Protein AF-A0A6F8THZ4-F1 (afdb_monomer_lite)

Sequence (198 aa):
MKVFDKHLIEELETELLNQYLNISWLADYLDDGFQKLKLDMFCGELDSKKGSMSLTVKDLLKALIDINVDITRKESLDSHLHSQSSFTVEERNRIYQEMVENCQKTRYEAFRQQYGYSISDLVNLLDQLEVLRSDLEKLNEKEQHKAYKEILHEYIGLDLLNYGFQNSSLKIRIAKGRSTQGEYQKIVRAKRKYSLIC

Secondary structure (DSSP, 8-state):
--S--THHHHHHHHHHHHHHHHHHHHHHHHHH-EEEEEEEEEE----TTSTT----HHHHHHHEEEEEEEEEEPGGGTT-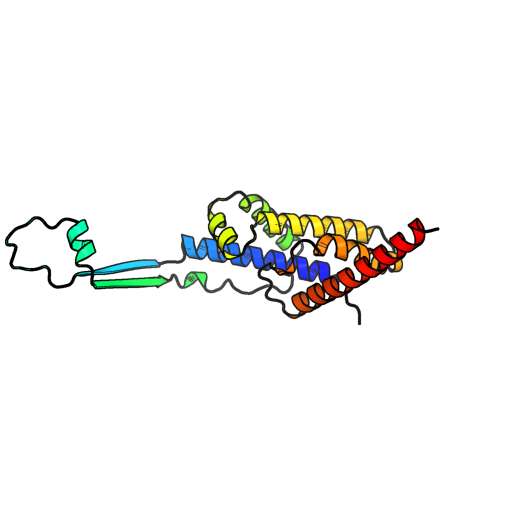----S---HHHHHHHHHHHHHHTT-GGGHHHHHHHS--HHHHHHHHHHHHHHHHHHHTS-HHHHHHHHHHHHHHHTTTTTTSS----HHHHHHHHHHHHHHHHHHHHHHHHHHHHT--

Radius of gyration: 26.32 Å; chains: 1; bounding box: 72×30×85 Å

Organism: Acinetobacter baumannii (NCBI:t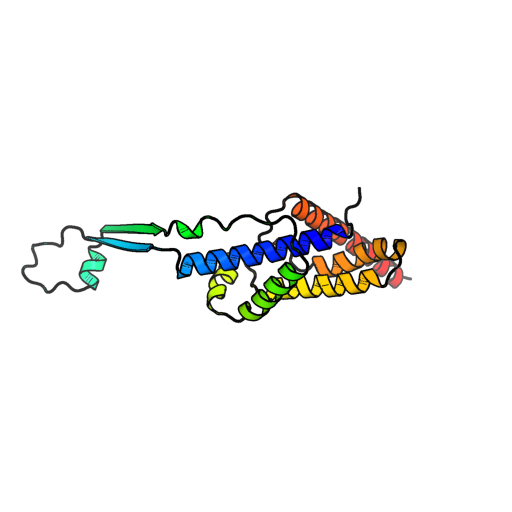xid470)

Foldseek 3Di:
DQLFDPCLLQQLLLQLLLLLQVLVLVLCCVVPFWPDKDKDWDFDDDPCVPPDDDDDPVNSVVRTPDIDIDTHTDPVSPPRNDRDSGDDPVRSVVSLVVLVVCQPPPSSVVVCVVQVDGSVRSNVLNVLSVVLVVVLVVDDPVVSSVCRLVSCLVSLVPPPQSRPGPPPVSNVSSVVSVVVVVVVVVVVVVVVVVVVVD

Structure (mmCIF, N/CA/C/O backbone):
data_AF-A0A6F8THZ4-F1
#
_entry.id   AF-A0A6F8THZ4-F1
#
loop_
_atom_site.group_PDB
_atom_site.id
_atom_site.type_symbol
_atom_site.label_atom_id
_atom_site.label_alt_id
_atom_site.label_comp_id
_atom_site.label_asym_id
_atom_site.label_entity_id
_atom_site.label_seq_id
_atom_site.pdbx_PDB_ins_code
_atom_site.Cartn_x
_atom_site.Cartn_y
_atom_site.Cartn_z
_atom_site.occupancy
_atom_site.B_iso_or_equiv
_atom_site.auth_seq_id
_atom_site.auth_comp_id
_atom_site.auth_asym_id
_atom_site.auth_atom_id
_atom_site.pdbx_PDB_model_num
ATOM 1 N N . MET A 1 1 ? 13.752 17.273 -19.678 1.00 37.25 1 MET A N 1
ATOM 2 C CA . MET A 1 1 ? 13.242 16.890 -18.342 1.00 37.25 1 MET A CA 1
ATOM 3 C C . MET A 1 1 ? 13.149 15.368 -18.293 1.00 37.25 1 MET A C 1
ATOM 5 O O . MET A 1 1 ? 12.443 14.808 -19.125 1.00 37.25 1 MET A O 1
ATOM 9 N N . LYS A 1 2 ? 13.913 14.688 -17.426 1.00 49.09 2 LYS A N 1
ATOM 10 C CA . LYS A 1 2 ? 13.820 13.227 -17.265 1.00 49.09 2 LYS A CA 1
ATOM 11 C C . LYS A 1 2 ? 12.518 12.923 -16.520 1.00 49.09 2 LYS A C 1
ATOM 13 O O . LYS A 1 2 ? 12.365 13.316 -15.374 1.00 49.09 2 LYS A O 1
ATOM 18 N N . VAL A 1 3 ? 11.558 12.298 -17.196 1.00 48.00 3 VAL A N 1
ATOM 19 C CA . VAL A 1 3 ? 10.265 11.922 -16.589 1.00 48.00 3 VAL A CA 1
ATOM 20 C C . VAL A 1 3 ? 10.434 10.716 -15.648 1.00 48.00 3 VAL A C 1
ATOM 22 O O . VAL A 1 3 ? 9.604 10.488 -14.779 1.00 48.00 3 VAL A O 1
ATOM 25 N N . PHE A 1 4 ? 11.536 9.982 -15.815 1.00 52.88 4 PHE A N 1
ATOM 26 C CA . PHE A 1 4 ? 11.732 8.620 -15.349 1.00 52.88 4 PHE A CA 1
ATOM 27 C C . PHE A 1 4 ? 13.248 8.365 -15.217 1.00 52.88 4 PHE A C 1
ATOM 29 O O . PHE A 1 4 ? 13.975 8.502 -16.207 1.00 52.88 4 PHE A O 1
ATOM 36 N N . ASP A 1 5 ? 13.721 8.102 -13.996 1.00 60.72 5 ASP A N 1
ATOM 37 C CA . ASP A 1 5 ? 15.118 7.793 -13.637 1.00 60.72 5 ASP A CA 1
ATOM 38 C C . ASP A 1 5 ? 15.120 6.678 -12.571 1.00 60.72 5 ASP A C 1
ATOM 40 O O . ASP A 1 5 ? 14.091 6.457 -11.931 1.00 60.72 5 ASP A O 1
ATOM 44 N N . LYS A 1 6 ? 16.247 5.985 -12.366 1.00 62.69 6 LYS A N 1
ATOM 45 C CA . LYS A 1 6 ? 16.391 4.840 -11.445 1.00 62.69 6 LYS A CA 1
ATOM 46 C C . LYS A 1 6 ? 15.851 5.139 -10.040 1.00 62.69 6 LYS A C 1
ATOM 48 O O . LYS A 1 6 ? 15.155 4.308 -9.462 1.00 62.69 6 LYS A O 1
ATOM 53 N N . HIS A 1 7 ? 16.078 6.359 -9.556 1.00 70.50 7 HIS A N 1
ATOM 54 C CA . HIS A 1 7 ? 15.600 6.849 -8.260 1.00 70.50 7 HIS A CA 1
ATOM 55 C C . HIS A 1 7 ? 14.080 6.803 -8.084 1.00 70.50 7 HIS A C 1
ATOM 57 O O . HIS A 1 7 ? 13.599 6.743 -6.962 1.00 70.50 7 HIS A O 1
ATOM 63 N N . LEU A 1 8 ? 13.301 6.778 -9.166 1.00 72.06 8 LEU A N 1
ATOM 64 C CA . LEU A 1 8 ? 11.852 6.681 -9.046 1.00 72.06 8 LEU A CA 1
ATOM 65 C C . LEU A 1 8 ? 11.406 5.303 -8.524 1.00 72.06 8 LEU A C 1
ATOM 67 O O . LEU A 1 8 ? 10.404 5.243 -7.824 1.00 72.06 8 LEU A O 1
ATOM 71 N N . ILE A 1 9 ? 12.130 4.211 -8.820 1.00 76.88 9 ILE A N 1
ATOM 72 C CA . ILE A 1 9 ? 11.816 2.893 -8.226 1.00 76.88 9 ILE A CA 1
ATOM 73 C C . ILE A 1 9 ? 12.026 2.951 -6.710 1.00 76.88 9 ILE A C 1
ATOM 75 O O . ILE A 1 9 ? 11.182 2.474 -5.961 1.00 76.88 9 ILE A O 1
ATOM 79 N N . GLU A 1 10 ? 13.117 3.573 -6.264 1.00 81.00 10 GLU A N 1
ATOM 80 C CA . GLU A 1 10 ? 13.441 3.739 -4.839 1.00 81.00 10 GLU A CA 1
ATOM 81 C C . GLU A 1 10 ? 12.411 4.632 -4.125 1.00 81.00 10 GLU A C 1
ATOM 83 O O . GLU A 1 10 ? 11.965 4.312 -3.023 1.00 81.00 10 GLU A O 1
ATOM 88 N N . GLU A 1 11 ? 11.978 5.722 -4.766 1.00 79.69 11 GLU A N 1
ATOM 89 C CA . GLU A 1 11 ? 10.913 6.594 -4.256 1.00 79.69 11 GLU A CA 1
ATOM 90 C C . GLU A 1 11 ? 9.560 5.869 -4.168 1.00 79.69 11 GLU A C 1
ATOM 92 O O . GLU A 1 11 ? 8.843 6.032 -3.183 1.00 79.69 11 GLU A O 1
ATOM 97 N N . LEU A 1 12 ? 9.204 5.067 -5.179 1.00 80.69 12 LEU A N 1
ATOM 98 C CA . LEU A 1 12 ? 7.966 4.278 -5.200 1.00 80.69 12 LEU A CA 1
ATOM 99 C C . LEU A 1 12 ? 7.958 3.211 -4.110 1.00 80.69 12 LEU A C 1
ATOM 101 O O . LEU A 1 12 ? 6.977 3.086 -3.385 1.00 80.69 12 LEU A O 1
ATOM 105 N N . GLU A 1 13 ? 9.052 2.463 -3.989 1.00 87.00 13 GLU A N 1
ATOM 106 C CA . GLU A 1 13 ? 9.233 1.454 -2.949 1.00 87.00 13 GLU A CA 1
ATOM 107 C C . GLU A 1 13 ? 9.107 2.088 -1.560 1.00 87.00 13 GLU A C 1
ATOM 109 O O . GLU A 1 13 ? 8.320 1.628 -0.738 1.00 87.00 13 GLU A O 1
ATOM 114 N N . THR A 1 14 ? 9.794 3.209 -1.327 1.00 86.94 14 THR A N 1
ATOM 115 C CA . THR A 1 14 ? 9.711 3.956 -0.064 1.00 86.94 14 THR A CA 1
ATOM 116 C C . THR A 1 14 ? 8.280 4.398 0.243 1.00 86.94 14 THR A C 1
ATOM 118 O O . THR A 1 14 ? 7.809 4.260 1.372 1.00 86.94 14 THR A O 1
ATOM 121 N N . GLU A 1 15 ? 7.556 4.913 -0.751 1.00 84.81 15 GLU A N 1
ATOM 122 C CA . GLU A 1 15 ? 6.173 5.338 -0.563 1.00 84.81 15 GLU A CA 1
ATOM 123 C C . GLU A 1 15 ? 5.259 4.147 -0.226 1.00 84.81 15 GLU A C 1
ATOM 125 O O . GLU A 1 15 ? 4.464 4.250 0.705 1.00 84.81 15 GLU A O 1
ATOM 130 N N . LEU A 1 16 ? 5.401 3.004 -0.909 1.00 87.38 16 LEU A N 1
ATOM 131 C CA . LEU A 1 16 ? 4.627 1.784 -0.632 1.00 87.38 16 LEU A CA 1
ATOM 132 C C . LEU A 1 16 ? 4.869 1.254 0.789 1.00 87.38 16 LEU A C 1
ATOM 134 O O . LEU A 1 16 ? 3.915 0.895 1.482 1.00 87.38 16 LEU A O 1
ATOM 138 N N . LEU A 1 17 ? 6.121 1.265 1.251 1.00 90.44 17 LEU A N 1
ATOM 139 C CA . LEU A 1 17 ? 6.474 0.854 2.612 1.00 90.44 17 LEU A CA 1
ATOM 140 C C . LEU A 1 17 ? 5.895 1.812 3.661 1.00 90.44 17 LEU A C 1
ATOM 142 O O . LEU A 1 17 ? 5.314 1.362 4.647 1.00 90.44 17 LEU A O 1
ATOM 146 N N . ASN A 1 18 ? 5.959 3.127 3.427 1.00 86.88 18 ASN A N 1
ATOM 147 C CA . ASN A 1 18 ? 5.309 4.111 4.298 1.00 86.88 18 ASN A CA 1
ATOM 148 C C . ASN A 1 18 ? 3.787 3.908 4.372 1.00 86.88 18 ASN A C 1
ATOM 150 O O . ASN A 1 18 ? 3.202 4.055 5.444 1.00 86.88 18 ASN A O 1
ATOM 154 N N . GLN A 1 19 ? 3.131 3.552 3.259 1.00 85.69 19 GLN A N 1
ATOM 155 C CA . GLN A 1 19 ? 1.696 3.246 3.273 1.00 85.69 19 GLN A CA 1
ATOM 156 C C . GLN A 1 19 ? 1.384 2.045 4.163 1.00 85.69 19 GLN A C 1
ATOM 158 O O . GLN A 1 19 ? 0.439 2.098 4.949 1.00 85.69 19 GLN A O 1
ATOM 163 N N . TYR A 1 20 ? 2.188 0.984 4.080 1.00 88.62 20 TYR A N 1
ATOM 164 C CA . TYR A 1 20 ? 2.036 -0.158 4.970 1.00 88.62 20 TYR A CA 1
ATOM 165 C C . TYR A 1 20 ? 2.239 0.224 6.442 1.00 88.62 20 TYR A C 1
ATOM 167 O O . TYR A 1 20 ? 1.391 -0.106 7.268 1.00 88.62 20 TYR A O 1
ATOM 175 N N . LEU A 1 21 ? 3.308 0.956 6.773 1.00 88.25 21 LEU A N 1
ATOM 176 C CA . LEU A 1 21 ? 3.580 1.372 8.154 1.00 88.25 21 LEU A CA 1
ATOM 177 C C . LEU A 1 21 ? 2.437 2.217 8.731 1.00 88.25 21 LEU A C 1
ATOM 179 O O . LEU A 1 21 ? 2.051 2.015 9.879 1.00 88.25 21 LEU A O 1
ATOM 183 N N . ASN A 1 22 ? 1.837 3.095 7.923 1.00 83.38 22 ASN A N 1
ATOM 184 C CA . ASN A 1 22 ? 0.659 3.863 8.323 1.00 83.38 22 ASN A CA 1
ATOM 185 C C . ASN A 1 22 ? -0.556 2.966 8.592 1.00 83.38 22 ASN A C 1
ATOM 187 O O . ASN A 1 22 ? -1.248 3.164 9.588 1.00 83.38 22 ASN A O 1
ATOM 191 N N . ILE A 1 23 ? -0.816 1.977 7.729 1.00 85.19 23 ILE A N 1
ATOM 192 C CA . ILE A 1 23 ? -1.900 1.004 7.933 1.00 85.19 23 ILE A CA 1
ATOM 193 C C . ILE A 1 23 ? -1.652 0.190 9.206 1.00 85.19 23 ILE A C 1
ATOM 195 O O . ILE A 1 23 ? -2.573 0.009 9.998 1.00 85.19 23 ILE A O 1
ATOM 199 N N . SER A 1 24 ? -0.422 -0.283 9.422 1.00 85.62 24 SER A N 1
ATOM 200 C CA . SER A 1 24 ? -0.084 -1.066 10.611 1.00 85.62 24 SER A CA 1
ATOM 201 C C . SER A 1 24 ? -0.224 -0.248 11.886 1.00 85.62 24 SER A C 1
ATOM 203 O O . SER A 1 24 ? -0.872 -0.702 12.823 1.00 85.62 24 SER A O 1
ATOM 205 N N . TRP A 1 25 ? 0.281 0.987 11.891 1.00 83.81 25 TRP A N 1
ATOM 206 C CA . TRP A 1 25 ? 0.108 1.897 13.018 1.00 83.81 25 TRP A CA 1
ATOM 207 C C . TRP A 1 25 ? -1.371 2.192 13.292 1.00 83.81 25 TRP A C 1
ATOM 209 O O . TRP A 1 25 ? -1.792 2.150 14.442 1.00 83.81 25 TRP A O 1
ATOM 219 N N . LEU A 1 26 ? -2.181 2.445 12.255 1.00 78.19 26 LEU A N 1
ATOM 220 C CA . LEU A 1 26 ? -3.621 2.665 12.418 1.00 78.19 26 LEU A CA 1
ATOM 221 C C . LEU A 1 26 ? -4.329 1.431 12.983 1.00 78.19 26 LEU A C 1
ATOM 223 O O . LEU A 1 26 ? -5.229 1.582 13.803 1.00 78.19 26 LEU A O 1
ATOM 227 N N . ALA A 1 27 ? -3.941 0.229 12.553 1.00 82.38 27 ALA A N 1
ATOM 228 C CA . ALA A 1 27 ? -4.491 -1.016 13.080 1.00 82.38 27 ALA A CA 1
ATOM 229 C C . ALA A 1 27 ? -4.176 -1.159 14.574 1.00 82.38 27 ALA A C 1
ATOM 231 O O . ALA A 1 27 ? -5.089 -1.323 15.378 1.00 82.38 27 ALA A O 1
ATOM 232 N N . ASP A 1 28 ? -2.908 -0.990 14.953 1.00 78.19 28 ASP A N 1
ATOM 233 C CA . ASP A 1 28 ? -2.478 -1.077 16.350 1.00 78.19 28 ASP A CA 1
ATOM 234 C C . ASP A 1 28 ? -3.102 0.050 17.206 1.00 78.19 28 ASP A C 1
ATOM 236 O O . ASP A 1 28 ? -3.454 -0.152 18.369 1.00 78.19 28 ASP A O 1
ATOM 240 N N . TYR A 1 29 ? -3.320 1.234 16.623 1.00 73.56 29 TYR A N 1
ATOM 241 C CA . TYR A 1 29 ? -4.027 2.340 17.268 1.00 73.56 29 TYR A CA 1
ATOM 242 C C . TYR A 1 29 ? -5.511 2.034 17.508 1.00 73.56 29 TYR A C 1
ATOM 244 O O . TYR A 1 29 ? -6.051 2.395 18.553 1.00 73.56 29 TYR A O 1
ATOM 252 N N . LEU A 1 30 ? -6.193 1.386 16.562 1.00 73.38 30 LEU A N 1
ATOM 253 C CA . LEU A 1 30 ? -7.597 1.013 16.731 1.00 73.38 30 LEU A CA 1
ATOM 254 C C . LEU A 1 30 ? -7.773 -0.131 17.734 1.00 73.38 30 LEU A C 1
ATOM 256 O O . LEU A 1 30 ? -8.732 -0.101 18.505 1.00 73.38 30 LEU A O 1
ATOM 260 N N . ASP A 1 31 ? -6.846 -1.090 17.741 1.00 74.62 31 ASP A N 1
ATOM 261 C CA . ASP A 1 31 ? -6.885 -2.246 18.637 1.00 74.62 31 ASP A CA 1
ATOM 262 C C . ASP A 1 31 ? -6.563 -1.843 20.089 1.00 74.62 31 ASP A C 1
ATOM 264 O O . ASP A 1 31 ? -7.293 -2.208 21.010 1.00 74.62 31 ASP A O 1
ATOM 268 N N . ASP A 1 32 ? -5.515 -1.036 20.302 1.00 69.94 32 ASP A N 1
ATOM 269 C CA . ASP A 1 32 ? -4.956 -0.783 21.639 1.00 69.94 32 ASP A CA 1
ATOM 270 C C . ASP A 1 32 ? -4.766 0.701 21.999 1.00 69.94 32 ASP A C 1
ATOM 272 O O . ASP A 1 32 ? -4.343 1.020 23.121 1.00 69.94 32 ASP A O 1
ATOM 276 N N . GLY A 1 33 ? -5.076 1.633 21.094 1.00 58.91 33 GLY A N 1
ATOM 277 C CA . GLY A 1 33 ? -4.816 3.068 21.271 1.00 58.91 33 GLY A CA 1
ATOM 278 C C . GLY A 1 33 ? -5.829 3.830 22.117 1.00 58.91 33 GLY A C 1
ATOM 279 O O . GLY A 1 33 ? -5.579 4.973 22.520 1.00 58.91 33 GLY A O 1
ATOM 280 N N . PHE A 1 34 ? -6.942 3.194 22.472 1.00 66.50 34 PHE A N 1
ATOM 281 C CA . PHE A 1 34 ? -7.943 3.779 23.355 1.00 66.50 34 PHE A CA 1
ATOM 282 C C . PHE A 1 34 ? -7.693 3.368 24.809 1.00 66.50 34 PHE A C 1
ATOM 284 O O . PHE A 1 34 ? -7.584 2.192 25.147 1.00 66.50 34 PHE A O 1
ATOM 291 N N . GLN A 1 35 ? -7.600 4.357 25.699 1.00 67.44 35 GLN A N 1
ATOM 292 C CA . GLN A 1 35 ? -7.502 4.126 27.140 1.00 67.44 35 GLN A CA 1
ATOM 293 C C . GLN A 1 35 ? -8.886 3.923 27.762 1.00 67.44 35 GLN A C 1
ATOM 295 O O . GLN A 1 35 ? -9.036 3.161 28.716 1.00 67.44 35 GLN A O 1
ATOM 300 N N . LYS A 1 36 ? -9.903 4.617 27.238 1.00 72.19 36 LYS A N 1
ATOM 301 C CA . LYS A 1 36 ? -11.284 4.518 27.711 1.00 72.19 36 LYS A CA 1
ATOM 302 C C . LYS A 1 36 ? -12.260 4.866 26.591 1.00 72.19 36 LYS A C 1
ATOM 304 O O . LYS A 1 36 ? -12.131 5.921 25.976 1.00 72.19 36 LYS A O 1
ATOM 309 N N . LEU A 1 37 ? -13.259 4.010 26.389 1.00 70.12 37 LEU A N 1
ATOM 310 C CA . LEU A 1 37 ? -14.479 4.319 25.646 1.00 70.12 37 LEU A CA 1
ATOM 311 C C . LEU A 1 37 ? -15.624 4.395 26.660 1.00 70.12 37 LEU A C 1
ATOM 313 O O . LEU A 1 37 ? -15.890 3.418 27.362 1.00 70.12 37 LEU A O 1
ATOM 317 N N . LYS A 1 38 ? -16.276 5.551 26.776 1.00 75.06 38 LYS A N 1
ATOM 318 C CA . LYS A 1 38 ? -17.443 5.747 27.639 1.00 75.06 38 LYS A CA 1
ATOM 319 C C . LYS A 1 38 ? -18.633 6.155 26.777 1.00 75.06 38 LYS A C 1
ATOM 321 O O . LYS A 1 38 ? -18.552 7.105 26.009 1.00 75.06 38 LYS A O 1
ATOM 326 N N . LEU A 1 39 ? -19.721 5.408 26.917 1.00 74.88 39 LEU A N 1
ATOM 327 C CA . LEU A 1 39 ? -21.002 5.661 26.267 1.00 74.88 39 LEU A CA 1
ATOM 328 C C . LEU A 1 39 ? -21.994 6.085 27.347 1.00 74.88 39 LEU A C 1
ATOM 330 O O . LEU A 1 39 ? -22.400 5.256 28.161 1.00 74.88 39 LEU A O 1
ATOM 334 N N . ASP A 1 40 ? -22.363 7.361 27.362 1.00 76.00 40 ASP A N 1
ATOM 335 C CA . ASP A 1 40 ? -23.434 7.861 28.217 1.00 76.00 40 ASP A CA 1
ATOM 336 C C . ASP A 1 40 ? -24.721 7.934 27.398 1.00 76.00 40 ASP A C 1
ATOM 338 O O . ASP A 1 40 ? -24.812 8.648 26.402 1.00 76.00 40 ASP A O 1
ATOM 342 N N . MET A 1 41 ? -25.720 7.163 27.814 1.00 76.81 41 MET A N 1
ATOM 343 C CA . MET A 1 41 ? -27.019 7.088 27.155 1.00 76.81 41 MET A CA 1
ATOM 344 C C . MET A 1 41 ? -28.039 7.870 27.975 1.00 76.81 41 MET A C 1
ATOM 346 O O . MET A 1 41 ? -28.338 7.499 29.112 1.00 76.81 41 MET A O 1
ATOM 350 N N . PHE A 1 42 ? -28.592 8.934 27.398 1.00 78.69 42 PHE A N 1
ATOM 351 C CA . PHE A 1 42 ? -29.583 9.771 28.062 1.00 78.69 42 PHE A CA 1
ATOM 352 C C . PHE A 1 42 ? -30.974 9.411 27.559 1.00 78.69 42 PHE A C 1
ATOM 354 O O . PHE A 1 42 ? -31.260 9.465 26.361 1.00 78.69 42 PHE A O 1
ATOM 361 N N . CYS A 1 43 ? -31.847 9.033 28.488 1.00 75.94 43 CYS A N 1
ATOM 362 C CA . CYS A 1 43 ? -33.258 8.803 28.208 1.00 75.94 43 CYS A CA 1
ATOM 363 C C . CYS A 1 43 ? -34.067 10.019 28.667 1.00 75.94 43 CYS A C 1
ATOM 365 O O . CYS A 1 43 ? -33.811 10.558 29.744 1.00 75.94 43 CYS A O 1
ATOM 367 N N . GLY A 1 44 ? -35.033 10.444 27.852 1.00 70.31 44 GLY A N 1
ATOM 368 C CA . GLY A 1 44 ? -35.991 11.480 28.233 1.00 70.31 44 GLY A CA 1
ATOM 369 C C . GLY A 1 44 ? -36.950 10.995 29.322 1.00 70.31 44 GLY A C 1
ATOM 370 O O . GLY A 1 44 ? -36.879 9.845 29.763 1.00 70.31 44 GLY A O 1
ATOM 371 N N . GLU A 1 45 ? -37.872 11.862 29.750 1.00 67.69 45 GLU A N 1
ATOM 372 C CA . GLU A 1 45 ? -38.915 11.469 30.700 1.00 67.69 45 GLU A CA 1
ATOM 373 C C . GLU A 1 45 ? -39.730 10.298 30.136 1.00 67.69 45 GLU A C 1
ATOM 375 O O . GLU A 1 45 ? -40.491 10.426 29.178 1.00 67.69 45 GLU A O 1
ATOM 380 N N . LEU A 1 46 ? -39.550 9.126 30.742 1.00 63.22 46 LEU A N 1
ATOM 381 C CA . LEU A 1 46 ? -40.421 7.984 30.531 1.00 63.22 46 LEU A CA 1
ATOM 382 C C . LEU A 1 46 ? -41.763 8.319 31.177 1.00 63.22 46 LEU A C 1
ATOM 384 O O . LEU A 1 46 ? -41.793 8.622 32.369 1.00 63.22 46 LEU A O 1
ATOM 388 N N . ASP A 1 47 ? -42.848 8.267 30.397 1.00 59.53 47 ASP A N 1
ATOM 389 C CA . ASP A 1 47 ? -44.213 8.569 30.843 1.00 59.53 47 ASP A CA 1
ATOM 390 C C . ASP A 1 47 ? -44.518 7.914 32.202 1.00 59.53 47 ASP A C 1
ATOM 392 O O . ASP A 1 47 ? -44.897 6.742 32.307 1.00 59.53 47 ASP A O 1
ATOM 396 N N . SER A 1 48 ? -44.401 8.709 33.265 1.00 53.78 48 SER A N 1
ATOM 397 C CA . SER A 1 48 ? -44.550 8.293 34.665 1.00 53.78 48 SER A CA 1
ATOM 398 C C . SER A 1 48 ? -45.986 7.889 35.022 1.00 53.78 48 SER A C 1
ATOM 400 O O . SER A 1 48 ? -46.255 7.412 36.124 1.00 53.78 48 SER A O 1
ATOM 402 N N . LYS A 1 49 ? -46.921 8.013 34.069 1.00 52.59 49 LYS A N 1
ATOM 403 C CA . LYS A 1 49 ? -48.319 7.580 34.193 1.00 52.59 49 LYS A CA 1
ATOM 404 C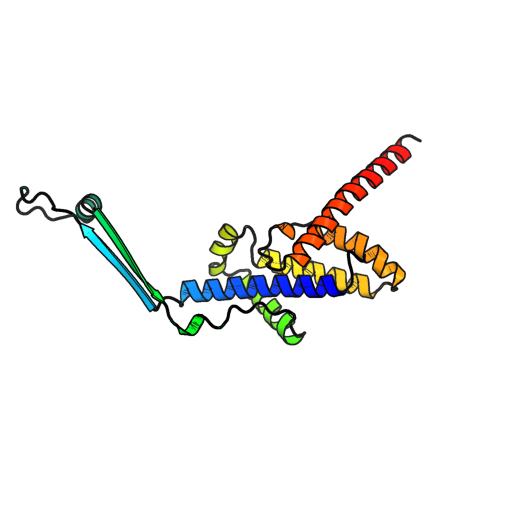 C . LYS A 1 49 ? -48.519 6.068 34.072 1.00 52.59 49 LYS A C 1
ATOM 406 O O . LYS A 1 49 ? -49.596 5.585 34.414 1.00 52.59 49 LYS A O 1
ATOM 411 N N . LYS A 1 50 ? -47.514 5.300 33.637 1.00 50.94 50 LYS A N 1
ATOM 412 C CA . LYS A 1 50 ? -47.537 3.831 33.724 1.00 50.94 50 LYS A CA 1
ATOM 413 C C . LYS A 1 50 ? -46.790 3.382 34.974 1.00 50.94 50 LYS A C 1
ATOM 415 O O . LYS A 1 50 ? -45.645 2.944 34.910 1.00 50.94 50 LYS A O 1
ATOM 420 N N . GLY A 1 51 ? -47.457 3.523 36.118 1.00 48.47 51 GLY A N 1
ATOM 421 C CA . GLY A 1 51 ? -46.991 2.973 37.387 1.00 48.47 51 GLY A CA 1
ATOM 422 C C . GLY A 1 51 ? -46.531 1.520 37.225 1.00 48.47 51 GLY A C 1
ATOM 423 O O . GLY A 1 51 ? -47.224 0.703 36.622 1.00 48.47 51 GLY A O 1
ATOM 424 N N . SER A 1 52 ? -45.328 1.241 37.727 1.00 54.53 52 SER A N 1
ATOM 425 C CA . SER A 1 52 ? -44.755 -0.097 37.920 1.00 54.53 52 SER A CA 1
ATOM 426 C C . SER A 1 52 ? -44.800 -1.065 36.724 1.00 54.53 52 SER A C 1
ATOM 428 O O . SER A 1 52 ? -45.038 -2.257 36.922 1.00 54.53 52 SER A O 1
ATOM 430 N N . MET A 1 53 ? -44.552 -0.614 35.491 1.00 55.16 53 MET A N 1
ATOM 431 C CA . MET A 1 53 ? -44.188 -1.552 34.421 1.00 55.16 53 MET A CA 1
ATOM 432 C C . MET A 1 53 ? -42.679 -1.797 34.428 1.00 55.16 53 MET A C 1
ATOM 434 O O . MET A 1 53 ? -41.886 -0.859 34.453 1.00 55.16 53 MET A O 1
ATOM 438 N N . SER A 1 54 ? -42.285 -3.072 34.403 1.00 60.12 54 SER A N 1
ATOM 439 C CA . SER A 1 54 ? -40.903 -3.490 34.177 1.00 60.12 54 SER A CA 1
ATOM 440 C C . SER A 1 54 ? -40.414 -2.906 32.850 1.00 60.12 54 SER A C 1
ATOM 442 O O . SER A 1 54 ? -40.873 -3.322 31.785 1.00 60.12 54 SER A O 1
ATOM 444 N N . LEU A 1 55 ? -39.512 -1.930 32.920 1.00 67.50 55 LEU A N 1
ATOM 445 C CA . LEU A 1 55 ? -38.876 -1.326 31.754 1.00 67.50 55 LEU A CA 1
ATOM 446 C C . LEU A 1 55 ? -38.084 -2.388 30.993 1.00 67.50 55 LEU A C 1
ATOM 448 O O . LEU A 1 55 ? -37.211 -3.045 31.562 1.00 67.50 55 LEU A O 1
ATOM 452 N N . THR A 1 56 ? -38.379 -2.557 29.705 1.00 70.56 56 THR A N 1
ATOM 453 C CA . THR A 1 56 ? -37.569 -3.417 28.841 1.00 70.56 56 THR A CA 1
ATOM 454 C C . THR A 1 56 ? -36.451 -2.612 28.183 1.00 70.56 56 THR A C 1
ATOM 456 O O . THR A 1 56 ? -36.559 -1.402 27.985 1.00 70.56 56 THR A O 1
ATOM 459 N N . VAL A 1 57 ? -35.380 -3.291 27.761 1.00 68.88 57 VAL A N 1
ATOM 460 C CA . VAL A 1 57 ? -34.284 -2.675 26.985 1.00 68.88 57 VAL A CA 1
ATOM 461 C C . VAL A 1 57 ? -34.809 -1.978 25.718 1.00 68.88 57 VAL A C 1
ATOM 463 O O . VAL A 1 57 ? -34.296 -0.936 25.320 1.00 68.88 57 VAL A O 1
ATOM 466 N N . LYS A 1 58 ? -35.879 -2.505 25.105 1.00 74.56 58 LYS A N 1
ATOM 467 C CA . LYS A 1 58 ? -36.542 -1.876 23.951 1.00 74.56 58 LYS A CA 1
ATOM 468 C C . LYS A 1 58 ? -37.235 -0.561 24.303 1.00 74.56 58 LYS A C 1
ATOM 470 O O . LYS A 1 58 ? -37.267 0.328 23.458 1.00 74.56 58 LYS A O 1
ATOM 475 N N . ASP A 1 59 ? -37.796 -0.441 25.502 1.00 71.81 59 ASP A N 1
ATOM 476 C CA . ASP A 1 59 ? -38.461 0.788 25.944 1.00 71.81 59 ASP A CA 1
ATOM 477 C C . ASP A 1 59 ? -37.434 1.882 26.250 1.00 71.81 59 ASP A C 1
ATOM 479 O O . ASP A 1 59 ? -37.629 3.031 25.864 1.00 71.81 59 ASP A O 1
ATOM 483 N N . LEU A 1 60 ? -36.290 1.505 26.831 1.00 71.38 60 LEU A N 1
ATOM 484 C CA . LEU A 1 60 ? -35.154 2.405 27.050 1.00 71.38 60 LEU A CA 1
ATOM 485 C C . LEU A 1 60 ? -34.550 2.909 25.729 1.00 71.38 60 LEU A C 1
ATOM 487 O O . LEU A 1 60 ? -34.323 4.103 25.585 1.00 71.38 60 LEU A O 1
ATOM 491 N N . LEU A 1 61 ? -34.371 2.039 24.727 1.00 71.81 61 LEU A N 1
ATOM 492 C CA . LEU A 1 61 ? -33.895 2.451 23.396 1.00 71.81 61 LEU A CA 1
ATOM 493 C C . LEU A 1 61 ? -34.856 3.413 22.681 1.00 71.81 61 LEU A C 1
ATOM 495 O O . LEU A 1 61 ? -34.407 4.267 21.926 1.00 71.81 61 LEU A O 1
ATOM 499 N N . LYS A 1 62 ? -36.170 3.288 22.905 1.00 74.44 62 LYS A N 1
ATOM 500 C CA . LYS A 1 62 ? -37.172 4.208 22.340 1.00 74.44 62 LYS A CA 1
ATOM 501 C C . LYS A 1 62 ? -37.208 5.561 23.043 1.00 74.44 62 LYS A C 1
ATOM 503 O O . LYS A 1 62 ? -37.573 6.548 22.417 1.00 74.44 62 LYS A O 1
ATOM 508 N N . ALA A 1 63 ? -36.884 5.584 24.333 1.00 73.19 63 ALA A N 1
ATOM 509 C CA . ALA A 1 63 ? -36.815 6.800 25.135 1.00 73.19 63 ALA A CA 1
ATOM 510 C C . ALA A 1 63 ? -35.440 7.481 25.067 1.00 73.19 63 ALA A C 1
ATOM 512 O O . ALA A 1 63 ? -35.263 8.547 25.657 1.00 73.19 63 ALA A O 1
ATOM 513 N N . LEU A 1 64 ? -34.478 6.871 24.371 1.00 78.88 64 LEU A N 1
ATOM 514 C CA . LEU A 1 64 ? -33.150 7.413 24.153 1.00 78.88 64 LEU A CA 1
ATOM 515 C C . LEU A 1 64 ? -33.252 8.708 23.346 1.00 78.88 64 LEU A C 1
ATOM 517 O O . LEU A 1 64 ? -33.710 8.705 22.204 1.00 78.88 64 LEU A O 1
ATOM 521 N N . ILE A 1 65 ? -32.833 9.806 23.957 1.00 80.75 65 ILE A N 1
ATOM 522 C CA . ILE A 1 65 ? -32.851 11.136 23.341 1.00 80.75 65 ILE A CA 1
ATOM 523 C C . ILE A 1 65 ? -31.458 11.580 22.920 1.00 80.75 65 ILE A C 1
ATOM 525 O O . ILE A 1 65 ? -31.339 12.391 22.007 1.00 80.75 65 ILE A O 1
ATOM 529 N N . ASP A 1 66 ? -30.422 11.045 23.567 1.00 77.69 66 ASP A N 1
ATOM 530 C CA . ASP A 1 66 ? -29.046 11.405 23.272 1.00 77.69 66 ASP A CA 1
ATOM 531 C C . ASP A 1 66 ? -28.073 10.278 23.640 1.00 77.69 66 ASP A C 1
ATOM 533 O O . ASP A 1 66 ? -28.329 9.462 24.536 1.00 77.69 66 ASP A O 1
ATOM 537 N N . ILE A 1 67 ? -26.946 10.247 22.935 1.00 76.31 67 ILE A N 1
ATOM 538 C CA . ILE A 1 67 ? -25.811 9.370 23.210 1.00 76.31 67 ILE A CA 1
ATOM 539 C C . ILE A 1 67 ? -24.565 10.242 23.188 1.00 76.31 67 ILE A C 1
ATOM 541 O O . ILE A 1 67 ? -24.150 10.702 22.125 1.00 76.31 67 ILE A O 1
ATOM 545 N N . ASN A 1 68 ? -23.924 10.402 24.342 1.00 79.31 68 ASN A N 1
ATOM 546 C CA . ASN A 1 68 ? -22.600 10.995 24.393 1.00 79.31 68 ASN A CA 1
ATOM 547 C C . ASN A 1 68 ? -21.534 9.896 24.335 1.00 79.31 68 ASN A C 1
ATOM 549 O O . ASN A 1 68 ? -21.611 8.892 25.049 1.00 79.31 68 ASN A O 1
ATOM 553 N N . VAL A 1 69 ? -20.533 10.093 23.480 1.00 75.12 69 VAL A N 1
ATOM 554 C CA . VAL A 1 69 ? -19.406 9.174 23.317 1.00 75.12 69 VAL A CA 1
ATOM 555 C C . VAL A 1 69 ? -18.136 9.903 23.726 1.00 75.12 69 VAL A C 1
ATOM 557 O O . VAL A 1 69 ? -17.618 10.729 22.980 1.00 75.12 69 VAL A O 1
ATOM 560 N N . ASP A 1 70 ? -17.615 9.564 24.900 1.00 74.56 70 ASP A N 1
ATOM 561 C CA . ASP A 1 70 ? -16.338 10.075 25.387 1.00 74.56 70 ASP A CA 1
ATOM 562 C C . ASP A 1 70 ? -15.230 9.061 25.088 1.00 74.56 70 ASP A C 1
ATOM 564 O O . ASP A 1 70 ? -15.254 7.915 25.553 1.00 74.56 70 ASP A O 1
ATOM 568 N N . ILE A 1 71 ? -14.228 9.499 24.326 1.00 72.75 71 ILE A N 1
ATOM 569 C CA . ILE A 1 71 ? -13.068 8.689 23.950 1.00 72.75 71 ILE A CA 1
ATOM 570 C C . ILE A 1 71 ? -11.817 9.302 24.576 1.00 72.75 71 ILE A C 1
ATOM 572 O O . ILE A 1 71 ? -11.424 10.417 24.240 1.00 72.75 71 ILE A O 1
ATOM 576 N N . THR A 1 72 ? -11.158 8.560 25.465 1.00 73.12 72 THR A N 1
ATOM 577 C CA . THR A 1 72 ? -9.850 8.927 26.024 1.00 73.12 72 THR A CA 1
ATOM 578 C C . THR A 1 72 ? -8.755 8.107 25.346 1.00 73.12 72 THR A C 1
ATOM 580 O O . THR A 1 72 ? -8.828 6.877 25.302 1.00 73.12 72 THR A O 1
ATOM 583 N N . ARG A 1 73 ? -7.742 8.789 24.807 1.00 65.00 73 ARG A N 1
ATOM 584 C CA . ARG A 1 73 ? -6.641 8.205 24.021 1.00 65.00 73 ARG A CA 1
ATOM 585 C C . ARG A 1 73 ? -5.429 7.906 24.904 1.00 65.00 73 ARG A C 1
ATOM 587 O O . ARG A 1 73 ? -5.201 8.622 25.874 1.00 65.00 73 ARG A O 1
ATOM 594 N N . LYS A 1 74 ? -4.635 6.890 24.551 1.00 66.62 74 LYS A N 1
ATOM 595 C CA . LYS A 1 74 ? -3.302 6.688 25.141 1.00 66.62 74 LYS A CA 1
ATOM 596 C C . LYS A 1 74 ? -2.294 7.618 24.455 1.00 66.62 74 LYS A C 1
ATOM 598 O O . LYS A 1 74 ? -2.084 7.505 23.253 1.00 66.62 74 LYS A O 1
ATOM 603 N N . GLU A 1 75 ? -1.636 8.488 25.221 1.00 60.88 75 GLU A N 1
ATOM 604 C CA . GLU A 1 75 ? -0.627 9.443 24.711 1.00 60.88 75 GLU A CA 1
ATOM 605 C C . GLU A 1 75 ? 0.619 8.761 24.105 1.00 60.88 75 GLU A C 1
ATOM 607 O O . GLU A 1 75 ? 1.342 9.361 23.316 1.00 60.88 75 GLU A O 1
ATOM 612 N N . SER A 1 76 ? 0.876 7.488 24.426 1.00 61.44 76 SER A N 1
ATOM 613 C CA . SER A 1 76 ? 2.092 6.766 24.022 1.00 61.44 76 SER A CA 1
ATOM 614 C C . SER A 1 76 ? 2.183 6.401 22.533 1.00 61.44 76 SER A C 1
ATOM 616 O O . SER A 1 76 ? 3.208 5.868 22.122 1.00 61.44 76 SER A O 1
ATOM 618 N N . LEU A 1 77 ? 1.131 6.624 21.737 1.00 55.91 77 LEU A N 1
ATOM 619 C CA . LEU A 1 77 ? 1.061 6.202 20.327 1.00 55.91 77 LEU A CA 1
ATOM 620 C C . LEU A 1 77 ? 1.234 7.344 19.311 1.00 55.91 77 LEU A C 1
ATOM 622 O O . LEU A 1 77 ? 1.366 7.063 18.121 1.00 55.91 77 LEU A O 1
ATOM 626 N N . ASP A 1 78 ? 1.290 8.605 19.752 1.00 52.09 78 ASP A N 1
ATOM 627 C CA . ASP A 1 78 ? 1.338 9.786 18.868 1.00 52.09 78 ASP A CA 1
ATOM 628 C C . ASP A 1 78 ? 2.693 9.993 18.148 1.00 52.09 78 ASP A C 1
ATOM 630 O O . ASP A 1 78 ? 2.797 10.818 17.242 1.00 52.09 78 ASP A O 1
ATOM 634 N N . SER A 1 79 ? 3.749 9.256 18.508 1.00 52.38 79 SER A N 1
ATOM 635 C CA . SER A 1 79 ? 5.129 9.545 18.078 1.00 52.38 79 SER A CA 1
ATOM 636 C C . SER A 1 79 ? 5.596 8.872 16.776 1.00 52.38 79 SER A C 1
ATOM 638 O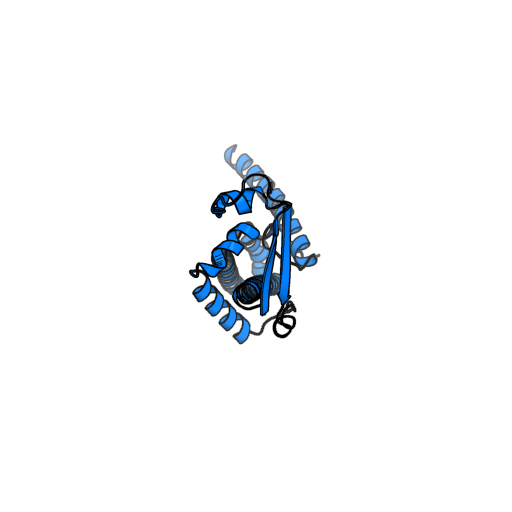 O . SER A 1 79 ? 6.720 9.128 16.344 1.00 52.38 79 SER A O 1
ATOM 640 N N . HIS A 1 80 ? 4.787 8.025 16.129 1.00 54.31 80 HIS A N 1
ATOM 641 C CA . HIS A 1 80 ? 5.272 7.138 15.051 1.00 54.31 80 HIS A CA 1
ATOM 642 C C . HIS A 1 80 ? 4.862 7.519 13.614 1.00 54.31 80 HIS A C 1
ATOM 644 O O . HIS A 1 80 ? 5.229 6.829 12.667 1.00 54.31 80 HIS A O 1
ATOM 650 N N . LEU A 1 81 ? 4.178 8.647 13.415 1.00 57.00 81 LEU A N 1
ATOM 651 C CA . LEU A 1 81 ? 3.659 9.090 12.111 1.00 57.00 81 LEU A CA 1
ATOM 652 C C . LEU A 1 81 ? 4.631 10.000 11.336 1.00 57.00 81 LEU A C 1
ATOM 654 O O . LEU A 1 81 ? 4.276 11.099 10.900 1.00 57.00 81 LEU A O 1
ATOM 658 N N . HIS A 1 82 ? 5.876 9.572 11.145 1.00 61.50 82 HIS A N 1
ATOM 659 C CA . HIS A 1 82 ? 6.791 10.285 10.252 1.00 61.50 82 HIS A CA 1
ATOM 660 C C . HIS A 1 82 ? 7.142 9.407 9.059 1.00 61.50 82 HIS A C 1
ATOM 662 O O . HIS A 1 82 ? 7.929 8.471 9.168 1.00 61.50 82 HIS A O 1
ATOM 668 N N . SER A 1 83 ? 6.544 9.737 7.909 1.00 70.25 83 SER A N 1
ATOM 669 C CA . SER A 1 83 ? 6.906 9.155 6.619 1.00 70.25 83 SER A CA 1
ATOM 670 C C . SER A 1 83 ? 8.408 9.307 6.400 1.00 70.25 83 SER A C 1
ATOM 672 O O . SER A 1 83 ? 8.928 10.428 6.444 1.00 70.25 83 SER A O 1
ATOM 674 N N . GLN A 1 84 ? 9.100 8.202 6.151 1.00 78.69 84 GLN A N 1
ATOM 675 C CA . GLN A 1 84 ? 10.530 8.233 5.880 1.00 78.69 84 GLN A CA 1
ATOM 676 C C . GLN A 1 84 ? 10.781 8.560 4.409 1.00 78.69 84 GLN A C 1
ATOM 678 O O . GLN A 1 84 ? 10.048 8.119 3.527 1.00 78.69 84 GLN A O 1
ATOM 683 N N . SER A 1 85 ? 11.829 9.332 4.123 1.00 79.75 85 SER A N 1
ATOM 684 C CA . SER A 1 85 ? 12.234 9.638 2.743 1.00 79.75 85 SER A CA 1
ATOM 685 C C . SER A 1 85 ? 13.019 8.506 2.076 1.00 79.75 85 SER A C 1
ATOM 687 O O . SER A 1 85 ? 13.207 8.534 0.864 1.00 79.75 85 SER A O 1
ATOM 689 N N . SER A 1 86 ? 13.511 7.548 2.861 1.00 85.38 86 SER A N 1
ATOM 690 C CA . SER A 1 86 ? 14.269 6.382 2.408 1.00 85.38 86 SER A CA 1
ATOM 691 C C . SER A 1 86 ? 14.363 5.354 3.531 1.00 85.38 86 SER A C 1
ATOM 693 O O . SER A 1 86 ? 14.398 5.746 4.694 1.00 85.38 86 SER A O 1
ATOM 695 N N . PHE A 1 87 ? 14.529 4.085 3.168 1.00 86.25 87 PHE A N 1
ATOM 696 C CA . PHE A 1 87 ? 14.786 2.978 4.090 1.00 86.25 87 PHE A CA 1
ATOM 697 C C . PHE A 1 87 ? 16.111 2.288 3.738 1.00 86.25 87 PHE A C 1
ATOM 699 O O . PHE A 1 87 ? 16.477 2.178 2.563 1.00 86.25 87 PHE A O 1
ATOM 706 N N . THR A 1 88 ? 16.823 1.785 4.744 1.00 89.00 88 THR A N 1
ATOM 707 C CA . THR A 1 88 ? 17.982 0.895 4.550 1.00 89.00 88 THR A CA 1
ATOM 708 C C . THR A 1 88 ? 17.554 -0.448 3.940 1.00 89.00 88 THR A C 1
ATOM 710 O O . THR A 1 88 ? 16.369 -0.778 3.890 1.00 89.00 88 THR A O 1
ATOM 713 N N . VAL A 1 89 ? 18.497 -1.244 3.424 1.00 87.19 89 VAL A N 1
ATOM 714 C CA . VAL A 1 89 ? 18.178 -2.568 2.843 1.00 87.19 89 VAL A CA 1
ATOM 715 C C . VAL A 1 89 ? 17.583 -3.490 3.909 1.00 87.19 89 VAL A C 1
ATOM 717 O O . VAL A 1 89 ? 16.601 -4.186 3.662 1.00 87.19 89 VAL A O 1
ATOM 720 N N . GLU A 1 90 ? 18.145 -3.453 5.111 1.00 89.69 90 GLU A N 1
ATOM 721 C CA . GLU A 1 90 ? 17.717 -4.241 6.258 1.00 89.69 90 GLU A CA 1
ATOM 722 C C . GLU A 1 90 ? 16.297 -3.862 6.699 1.00 89.69 90 GLU A C 1
ATOM 724 O O . GLU A 1 90 ? 15.471 -4.745 6.934 1.00 89.69 90 GLU A O 1
ATOM 729 N N . GLU A 1 91 ? 15.987 -2.563 6.757 1.00 90.50 91 GLU A N 1
ATOM 730 C CA . GLU A 1 91 ? 14.641 -2.070 7.072 1.00 90.50 91 GLU A CA 1
ATOM 731 C C . GLU A 1 91 ? 13.624 -2.494 6.017 1.00 90.50 91 GLU A C 1
ATOM 733 O O . GLU A 1 91 ? 12.573 -3.024 6.374 1.00 90.50 91 GLU A O 1
ATOM 738 N N . ARG A 1 92 ? 13.946 -2.329 4.728 1.00 90.62 92 ARG A N 1
ATOM 739 C CA . ARG A 1 92 ? 13.061 -2.747 3.630 1.00 90.62 92 ARG A CA 1
ATOM 740 C C . ARG A 1 92 ? 12.740 -4.231 3.705 1.00 90.62 92 ARG A C 1
ATOM 742 O O . ARG A 1 92 ? 11.570 -4.599 3.673 1.00 90.62 92 ARG A O 1
ATOM 749 N N . ASN A 1 93 ? 13.761 -5.068 3.880 1.00 91.12 93 ASN A N 1
ATOM 750 C CA . ASN A 1 93 ? 13.586 -6.512 3.990 1.00 91.12 93 ASN A CA 1
ATOM 751 C C . ASN A 1 93 ? 12.731 -6.884 5.202 1.00 91.12 93 ASN A C 1
ATOM 753 O O . ASN A 1 93 ? 11.821 -7.701 5.080 1.00 91.12 93 ASN A O 1
ATOM 757 N N . ARG A 1 94 ? 12.985 -6.267 6.361 1.00 93.94 94 ARG A N 1
ATOM 758 C CA . ARG A 1 94 ? 12.196 -6.510 7.572 1.00 93.94 94 ARG A CA 1
ATOM 759 C C . ARG A 1 94 ? 10.726 -6.139 7.369 1.00 93.94 94 ARG A C 1
ATOM 761 O O . ARG A 1 94 ? 9.861 -6.953 7.673 1.00 93.94 94 ARG A O 1
ATOM 768 N N . ILE A 1 95 ? 10.454 -4.937 6.858 1.00 92.69 95 ILE A N 1
ATOM 769 C CA . ILE A 1 95 ? 9.087 -4.447 6.634 1.00 92.69 95 ILE A CA 1
ATOM 770 C C . ILE A 1 95 ? 8.375 -5.329 5.604 1.00 92.69 95 ILE A C 1
ATOM 772 O O . ILE A 1 95 ? 7.236 -5.721 5.827 1.00 92.69 95 ILE A O 1
ATOM 776 N N . TYR A 1 96 ? 9.048 -5.697 4.512 1.00 93.56 96 TYR A N 1
ATOM 77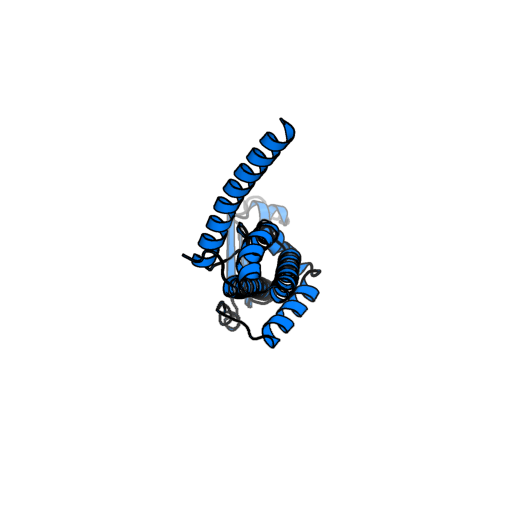7 C CA . TYR A 1 96 ? 8.479 -6.575 3.491 1.00 93.56 96 TYR A CA 1
ATOM 778 C C . TYR A 1 96 ? 8.085 -7.946 4.060 1.00 93.56 96 TYR A C 1
ATOM 780 O O . TYR A 1 96 ? 6.980 -8.416 3.799 1.00 93.56 96 TYR A O 1
ATOM 788 N N . GLN A 1 97 ? 8.935 -8.578 4.879 1.00 94.25 97 GLN A N 1
ATOM 789 C CA . GLN A 1 97 ? 8.573 -9.848 5.525 1.00 94.25 97 GLN A CA 1
ATOM 790 C C . GLN A 1 97 ? 7.347 -9.688 6.429 1.00 94.25 97 GLN A C 1
ATOM 792 O O . GLN A 1 97 ? 6.424 -10.498 6.375 1.00 94.25 97 GLN A O 1
ATOM 797 N N . GLU A 1 98 ? 7.286 -8.596 7.190 1.00 93.12 98 GLU A N 1
ATOM 798 C CA . GLU A 1 98 ? 6.129 -8.278 8.024 1.00 93.12 98 GLU A CA 1
ATOM 799 C C . GLU A 1 98 ? 4.847 -8.094 7.189 1.00 93.12 98 GLU A C 1
ATOM 801 O O . GLU A 1 98 ? 3.789 -8.613 7.547 1.00 93.12 98 GLU A O 1
ATOM 806 N N . MET A 1 99 ? 4.940 -7.420 6.037 1.00 93.75 99 MET A N 1
ATOM 807 C CA . MET A 1 99 ? 3.834 -7.270 5.084 1.00 93.75 99 MET A CA 1
ATOM 808 C C . MET A 1 99 ? 3.333 -8.622 4.570 1.00 93.75 99 MET A C 1
ATOM 810 O O . MET A 1 99 ? 2.121 -8.848 4.527 1.00 93.75 99 MET A O 1
ATOM 814 N N . VAL A 1 100 ? 4.247 -9.522 4.198 1.00 93.50 100 VAL A N 1
ATOM 815 C CA . VAL A 1 100 ? 3.919 -10.873 3.719 1.00 93.50 100 VAL A CA 1
ATOM 816 C C . VAL A 1 100 ? 3.217 -11.681 4.810 1.00 93.50 100 VAL A C 1
ATOM 818 O O . VAL A 1 100 ? 2.200 -12.317 4.540 1.00 93.50 100 VAL A O 1
ATOM 821 N N . GLU A 1 101 ? 3.680 -11.617 6.055 1.00 92.00 101 GLU A N 1
ATOM 822 C CA . GLU A 1 101 ? 3.007 -12.280 7.179 1.00 92.00 101 GLU A CA 1
ATOM 823 C C . GLU A 1 101 ? 1.623 -11.679 7.471 1.00 92.00 101 GLU A C 1
ATOM 825 O O . GLU A 1 101 ? 0.672 -12.385 7.824 1.00 92.00 101 GLU A O 1
ATOM 830 N N . ASN A 1 102 ? 1.490 -10.362 7.321 1.00 89.75 102 ASN A N 1
ATOM 831 C CA . ASN A 1 102 ? 0.277 -9.628 7.658 1.00 89.75 102 ASN A CA 1
ATOM 832 C C . ASN A 1 102 ? -0.785 -9.639 6.554 1.00 89.75 102 ASN A C 1
ATOM 834 O O . ASN A 1 102 ? -1.946 -9.346 6.847 1.00 89.75 102 ASN A O 1
ATOM 838 N N . CYS A 1 103 ? -0.447 -10.027 5.319 1.00 86.25 103 CYS A N 1
ATOM 839 C CA . CYS A 1 103 ? -1.392 -10.006 4.198 1.00 86.25 103 CYS A CA 1
ATOM 840 C C . CYS A 1 103 ? -2.601 -10.942 4.385 1.00 86.25 103 CYS A C 1
ATOM 842 O O . CYS A 1 103 ? -3.645 -10.714 3.776 1.00 86.25 103 CYS A O 1
ATOM 844 N N . GLN A 1 104 ? -2.486 -11.953 5.254 1.00 82.94 104 GLN A N 1
ATOM 845 C CA . GLN A 1 104 ? -3.550 -12.920 5.553 1.00 82.94 104 GLN A CA 1
ATOM 846 C C . GLN A 1 104 ? -4.325 -12.608 6.844 1.00 82.94 104 GLN A C 1
ATOM 848 O O . GLN A 1 104 ? -5.245 -13.343 7.202 1.00 82.94 104 GLN A O 1
ATOM 853 N N . LYS A 1 105 ? -3.964 -11.548 7.579 1.00 87.38 105 LYS A N 1
ATOM 854 C CA . LYS A 1 105 ? -4.598 -11.241 8.867 1.00 87.38 105 LYS A CA 1
ATOM 855 C C . LYS A 1 105 ? -5.898 -10.462 8.667 1.00 87.38 105 LYS A C 1
ATOM 857 O O . LYS A 1 105 ? -5.907 -9.381 8.080 1.00 87.38 105 LYS A O 1
ATOM 862 N N . THR A 1 106 ? -6.981 -10.964 9.258 1.00 85.69 106 THR A N 1
ATOM 863 C CA . THR A 1 106 ? -8.329 -10.372 9.172 1.00 85.69 106 THR A CA 1
ATOM 864 C C . THR A 1 106 ? -8.412 -8.960 9.753 1.00 85.69 106 THR A C 1
ATOM 866 O O . THR A 1 106 ? -9.211 -8.155 9.282 1.00 85.69 106 THR A O 1
ATOM 869 N N . ARG A 1 107 ? -7.545 -8.612 10.719 1.00 85.19 107 ARG A N 1
ATOM 870 C CA . ARG A 1 107 ? -7.498 -7.265 11.321 1.00 85.19 107 ARG A CA 1
ATOM 871 C C . ARG A 1 107 ? -7.294 -6.142 10.300 1.00 85.19 107 ARG A C 1
ATOM 873 O O . ARG A 1 107 ? -7.674 -5.006 10.553 1.00 85.19 107 ARG A O 1
ATOM 880 N N . TYR A 1 108 ? -6.736 -6.457 9.128 1.00 85.31 108 TYR A N 1
ATOM 881 C CA . TYR A 1 108 ? -6.497 -5.475 8.076 1.00 85.31 108 TYR A CA 1
ATOM 882 C C . TYR A 1 108 ? -7.622 -5.364 7.032 1.00 85.31 108 TYR A C 1
ATOM 884 O O . TYR A 1 108 ? -7.554 -4.510 6.147 1.00 85.31 108 TYR A O 1
ATOM 892 N N . GLU A 1 109 ? -8.677 -6.182 7.118 1.00 82.00 109 GLU A N 1
ATOM 893 C CA . GLU A 1 109 ? -9.773 -6.186 6.136 1.00 82.00 109 GLU A CA 1
ATOM 894 C C . GLU A 1 109 ? -10.539 -4.859 6.086 1.00 82.00 109 GLU A C 1
ATOM 896 O O . GLU A 1 109 ? -10.938 -4.417 5.006 1.00 82.00 109 GLU A O 1
ATOM 901 N N . ALA A 1 110 ? -10.698 -4.185 7.230 1.00 78.19 110 ALA A N 1
ATOM 902 C CA . ALA A 1 110 ? -11.362 -2.883 7.304 1.00 78.19 110 ALA A CA 1
ATOM 903 C C . ALA A 1 110 ? -10.642 -1.820 6.452 1.00 78.19 110 ALA A C 1
ATOM 905 O O . ALA A 1 110 ? -11.282 -1.031 5.754 1.00 78.19 110 ALA A O 1
ATOM 906 N N . PHE A 1 111 ? -9.307 -1.853 6.421 1.00 79.19 111 PHE A N 1
ATOM 907 C CA . PHE A 1 111 ? -8.507 -0.922 5.625 1.00 79.19 111 PHE A CA 1
ATOM 908 C C . PHE A 1 111 ? -8.649 -1.166 4.125 1.00 79.19 111 PHE A C 1
ATOM 910 O O . PHE A 1 111 ? -8.635 -0.209 3.355 1.00 79.19 111 PHE A O 1
ATOM 917 N N . ARG A 1 112 ? -8.881 -2.416 3.700 1.00 79.69 112 ARG A N 1
ATOM 918 C CA . ARG A 1 112 ? -9.192 -2.715 2.296 1.00 79.69 112 ARG A CA 1
ATOM 919 C C . ARG A 1 112 ? -10.464 -2.010 1.840 1.00 79.69 112 ARG A C 1
ATOM 921 O O . ARG A 1 112 ? -10.500 -1.468 0.740 1.00 79.69 112 ARG A O 1
ATOM 928 N N . GLN A 1 113 ? -11.499 -2.002 2.678 1.00 76.44 113 GLN A N 1
ATOM 929 C CA . GLN A 1 113 ? -12.755 -1.317 2.367 1.00 76.44 113 GLN A CA 1
ATOM 930 C C . GLN A 1 113 ? -12.585 0.207 2.362 1.00 76.44 113 GLN A C 1
ATOM 932 O O . GLN A 1 113 ? -13.174 0.883 1.523 1.00 76.44 113 GLN A O 1
ATOM 937 N N . GLN A 1 114 ? -11.762 0.739 3.269 1.00 75.50 114 GLN A N 1
ATOM 938 C CA . GLN A 1 114 ? -11.527 2.176 3.400 1.00 75.50 114 GLN A CA 1
ATOM 939 C C . GLN A 1 114 ? -10.643 2.752 2.284 1.00 75.50 114 GLN A C 1
ATOM 941 O O . GLN A 1 114 ? -10.935 3.830 1.768 1.00 75.50 114 GLN A O 1
ATOM 946 N N . TYR A 1 115 ? -9.560 2.062 1.926 1.00 74.88 115 TYR A N 1
ATOM 947 C CA . TYR A 1 115 ? -8.566 2.560 0.972 1.00 74.88 115 TYR A CA 1
ATOM 948 C C . TYR A 1 115 ? -8.727 1.993 -0.440 1.00 74.88 115 TYR A C 1
ATOM 950 O O . TYR A 1 115 ? -8.116 2.502 -1.374 1.00 74.88 115 TYR A O 1
ATOM 958 N N . GLY A 1 116 ? -9.545 0.954 -0.617 1.00 77.12 116 GLY A N 1
ATOM 959 C CA . GLY A 1 116 ? -9.752 0.299 -1.910 1.00 77.12 116 GLY A CA 1
ATOM 960 C C . GLY A 1 116 ? -8.634 -0.665 -2.320 1.00 77.12 116 GLY A C 1
ATOM 961 O O . GLY A 1 116 ? -8.748 -1.289 -3.370 1.00 77.12 116 GLY A O 1
ATOM 962 N N . TYR A 1 117 ? -7.593 -0.829 -1.497 1.00 80.88 117 TYR A N 1
ATOM 963 C CA . TYR A 1 117 ? -6.494 -1.776 -1.700 1.00 80.88 117 TYR A CA 1
ATOM 964 C C . TYR A 1 117 ? -6.103 -2.473 -0.393 1.00 80.88 117 TYR A C 1
ATOM 966 O O . TYR A 1 117 ? -6.326 -1.959 0.702 1.00 80.88 117 TYR A O 1
ATOM 974 N N . SER A 1 118 ? -5.518 -3.660 -0.505 1.00 86.00 118 SER A N 1
ATOM 975 C CA . SER A 1 118 ? -5.073 -4.504 0.606 1.00 86.00 118 SER A CA 1
ATOM 976 C C . SER A 1 118 ? -3.549 -4.496 0.776 1.00 86.00 118 SER A C 1
ATOM 978 O O . SER A 1 118 ? -2.810 -4.084 -0.117 1.00 86.00 118 SER A O 1
ATOM 980 N N . ILE A 1 119 ? -3.058 -5.019 1.907 1.00 89.00 119 ILE A N 1
ATOM 981 C CA . ILE A 1 119 ? -1.617 -5.268 2.109 1.00 89.00 119 ILE A CA 1
ATOM 982 C C . ILE A 1 119 ? -1.078 -6.220 1.031 1.00 89.00 119 ILE A C 1
ATOM 984 O O . ILE A 1 119 ? 0.022 -6.009 0.533 1.00 89.00 119 ILE A O 1
ATOM 988 N N . SER A 1 120 ? -1.865 -7.219 0.614 1.00 88.56 120 SER A N 1
ATOM 989 C CA . SER A 1 120 ? -1.478 -8.118 -0.480 1.00 88.56 120 SER A CA 1
ATOM 990 C C . SER A 1 120 ? -1.258 -7.369 -1.794 1.00 88.56 120 SER A C 1
ATOM 992 O O . SER A 1 120 ? -0.357 -7.729 -2.544 1.00 88.56 120 SER A O 1
ATOM 994 N N . ASP A 1 121 ? -2.049 -6.332 -2.074 1.00 85.38 121 ASP A N 1
ATOM 995 C CA . ASP A 1 121 ? -1.869 -5.523 -3.281 1.00 85.38 121 ASP A CA 1
ATOM 996 C C . ASP A 1 121 ? -0.562 -4.719 -3.214 1.00 85.38 121 ASP A C 1
ATOM 998 O O . ASP A 1 121 ? 0.165 -4.643 -4.203 1.00 85.38 121 ASP A O 1
ATOM 1002 N N . LEU A 1 122 ? -0.207 -4.198 -2.031 1.00 87.06 122 LEU A N 1
ATOM 1003 C CA . LEU A 1 122 ? 1.085 -3.540 -1.805 1.00 87.06 122 LEU A CA 1
ATOM 1004 C C . LEU A 1 122 ? 2.266 -4.504 -1.997 1.00 87.06 122 LEU A C 1
ATOM 1006 O O . LEU A 1 122 ? 3.241 -4.137 -2.648 1.00 87.06 122 LEU A O 1
ATOM 1010 N N . VAL A 1 123 ? 2.178 -5.731 -1.468 1.00 90.00 123 VAL A N 1
ATOM 1011 C CA . VAL A 1 123 ? 3.208 -6.772 -1.655 1.00 90.00 123 VAL A CA 1
ATOM 1012 C C . VAL A 1 123 ? 3.373 -7.107 -3.137 1.00 90.00 123 VAL A C 1
ATOM 1014 O O . VAL A 1 123 ? 4.484 -7.048 -3.654 1.00 90.00 123 VAL A O 1
ATOM 1017 N N . ASN A 1 124 ? 2.268 -7.351 -3.849 1.00 85.81 124 ASN A N 1
ATOM 1018 C CA . ASN A 1 124 ? 2.298 -7.648 -5.283 1.00 85.81 124 ASN A CA 1
ATOM 1019 C C . ASN A 1 124 ? 2.977 -6.533 -6.098 1.00 85.81 124 ASN A C 1
ATOM 1021 O O . ASN A 1 124 ? 3.661 -6.809 -7.083 1.00 85.81 124 ASN A O 1
ATOM 1025 N N . LEU A 1 125 ? 2.787 -5.269 -5.709 1.00 82.81 125 LEU A N 1
ATOM 1026 C CA . LEU A 1 125 ? 3.445 -4.131 -6.352 1.00 82.81 125 LEU A CA 1
ATOM 1027 C C . LEU A 1 125 ? 4.947 -4.088 -6.057 1.00 82.81 125 LEU A C 1
ATOM 1029 O O . LEU A 1 125 ? 5.730 -3.802 -6.962 1.00 82.81 125 LEU A O 1
ATOM 1033 N N . LEU A 1 126 ? 5.358 -4.386 -4.823 1.00 87.19 126 LEU A N 1
ATOM 1034 C CA . LEU A 1 126 ? 6.775 -4.483 -4.463 1.00 87.19 126 LEU A CA 1
ATOM 1035 C C . LEU A 1 126 ? 7.473 -5.606 -5.244 1.00 87.19 126 LEU A C 1
ATOM 1037 O O . LEU A 1 126 ? 8.548 -5.376 -5.796 1.00 87.19 126 LEU A O 1
ATOM 1041 N N . ASP A 1 127 ? 6.828 -6.763 -5.397 1.00 86.88 127 ASP A N 1
ATOM 1042 C CA . ASP A 1 127 ? 7.361 -7.881 -6.187 1.00 86.88 127 ASP A CA 1
ATOM 1043 C C . ASP 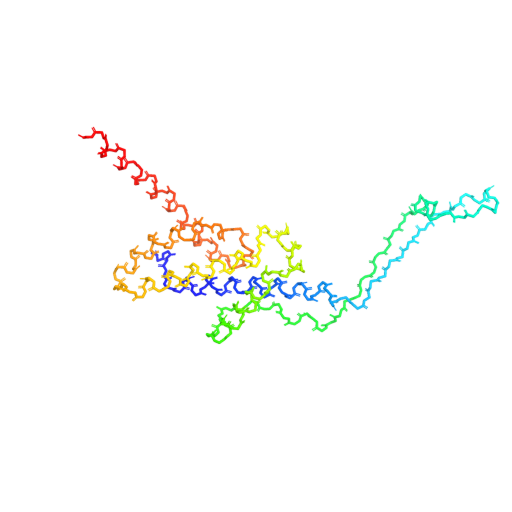A 1 127 ? 7.565 -7.494 -7.657 1.00 86.88 127 ASP A C 1
ATOM 1045 O O . ASP A 1 127 ? 8.595 -7.793 -8.264 1.00 86.88 127 ASP A O 1
ATOM 1049 N N . GLN A 1 128 ? 6.604 -6.769 -8.233 1.00 79.81 128 GLN A N 1
ATOM 1050 C CA . GLN A 1 128 ? 6.713 -6.247 -9.596 1.00 79.81 128 GLN A CA 1
ATOM 1051 C C . GLN A 1 128 ? 7.859 -5.240 -9.745 1.00 79.81 128 GLN A C 1
ATOM 1053 O O . GLN A 1 128 ? 8.564 -5.260 -10.758 1.00 79.81 128 GLN A O 1
ATOM 1058 N N . LEU A 1 129 ? 8.067 -4.367 -8.752 1.00 81.06 129 LEU A N 1
ATOM 1059 C CA . LEU A 1 129 ? 9.193 -3.429 -8.747 1.00 81.06 129 LEU A CA 1
ATOM 1060 C C . LEU A 1 129 ? 10.540 -4.154 -8.667 1.00 81.06 129 LEU A C 1
ATOM 1062 O O . LEU A 1 129 ? 11.492 -3.717 -9.315 1.00 81.06 129 LEU A O 1
ATOM 1066 N N . GLU A 1 130 ? 10.624 -5.258 -7.927 1.00 83.69 130 GLU A N 1
ATOM 1067 C CA . GLU A 1 130 ? 11.855 -6.039 -7.802 1.00 83.69 130 GLU A CA 1
ATOM 1068 C C . GLU A 1 130 ? 12.186 -6.805 -9.092 1.00 83.69 130 GLU A C 1
ATOM 1070 O O . GLU A 1 130 ? 13.324 -6.764 -9.566 1.00 83.69 130 GLU A O 1
ATOM 1075 N N . VAL A 1 131 ? 11.185 -7.415 -9.741 1.00 81.88 131 VAL A N 1
ATOM 1076 C CA . VAL A 1 131 ? 11.356 -8.018 -11.077 1.00 81.88 131 VAL A CA 1
ATOM 1077 C C . VAL A 1 131 ? 11.846 -6.968 -12.075 1.00 81.88 131 VAL A C 1
ATOM 1079 O O . VAL A 1 131 ? 12.828 -7.190 -12.786 1.00 81.88 131 VAL A O 1
ATOM 1082 N N . LEU A 1 132 ? 11.217 -5.788 -12.075 1.00 76.69 132 LEU A N 1
ATOM 1083 C CA . LEU A 1 132 ? 11.627 -4.678 -12.927 1.00 76.69 132 LEU A CA 1
ATOM 1084 C C . LEU A 1 132 ? 13.073 -4.248 -12.649 1.00 76.69 132 LEU A C 1
ATOM 1086 O O . LEU A 1 132 ? 13.841 -4.034 -13.587 1.00 76.69 132 LEU A O 1
ATOM 1090 N N . ARG A 1 133 ? 13.454 -4.109 -11.376 1.00 78.12 133 ARG A N 1
ATOM 1091 C CA . ARG A 1 133 ? 14.820 -3.757 -10.974 1.00 78.12 133 ARG A CA 1
ATOM 1092 C C . ARG A 1 133 ? 15.823 -4.768 -11.536 1.00 78.12 133 ARG A C 1
ATOM 1094 O O . ARG A 1 133 ? 16.780 -4.351 -12.186 1.00 78.12 133 ARG A O 1
ATOM 1101 N N . SER A 1 134 ? 15.557 -6.064 -11.372 1.00 79.56 134 SER A N 1
ATOM 1102 C CA . SER A 1 134 ? 16.408 -7.140 -11.894 1.00 79.56 134 SER A CA 1
ATOM 1103 C C . SER A 1 134 ? 16.554 -7.096 -13.418 1.00 79.56 134 SER A C 1
ATOM 1105 O O . SER A 1 134 ? 17.647 -7.293 -13.951 1.00 79.56 134 SER A O 1
ATOM 1107 N N . ASP A 1 135 ? 15.471 -6.821 -14.145 1.00 75.81 135 ASP A N 1
ATOM 1108 C CA . ASP A 1 135 ? 15.511 -6.758 -15.607 1.00 75.81 135 ASP A CA 1
ATOM 1109 C C . ASP A 1 135 ? 16.266 -5.535 -16.124 1.00 75.81 135 ASP A C 1
ATOM 1111 O O . ASP A 1 135 ? 16.994 -5.627 -17.114 1.00 75.81 135 ASP A O 1
ATOM 1115 N N . LEU A 1 136 ? 16.164 -4.403 -15.427 1.00 73.81 136 LEU A N 1
ATOM 1116 C CA . LEU A 1 136 ? 16.926 -3.203 -15.759 1.00 73.81 136 LEU A CA 1
ATOM 1117 C C . LEU A 1 136 ? 18.426 -3.391 -15.527 1.00 73.81 136 LEU A C 1
ATOM 1119 O O . LEU A 1 136 ? 19.226 -2.932 -16.341 1.00 73.81 136 LEU A O 1
ATOM 1123 N N . GLU A 1 137 ? 18.831 -4.082 -14.463 1.00 76.75 137 GLU A N 1
ATOM 1124 C CA . GLU A 1 137 ? 20.248 -4.332 -14.162 1.00 76.75 137 GLU A CA 1
ATOM 1125 C C . GLU A 1 137 ? 20.976 -5.131 -15.253 1.00 76.75 137 GLU A C 1
ATOM 1127 O O . GLU A 1 137 ? 22.186 -4.984 -15.415 1.00 76.75 137 GLU A O 1
ATOM 1132 N N . LYS A 1 138 ? 20.248 -5.921 -16.051 1.00 76.88 138 LYS A N 1
ATOM 1133 C CA . LYS A 1 138 ? 20.801 -6.728 -17.155 1.00 76.88 138 LYS A CA 1
ATOM 1134 C C . LYS A 1 138 ? 21.073 -5.925 -18.434 1.00 76.88 138 LYS A C 1
ATOM 1136 O O . LYS A 1 138 ? 21.651 -6.464 -19.376 1.00 76.88 138 LYS A O 1
ATOM 1141 N N . LEU A 1 139 ? 20.638 -4.669 -18.497 1.00 74.12 139 LEU A N 1
ATOM 1142 C CA . LEU A 1 139 ? 20.724 -3.814 -19.683 1.00 74.12 139 LEU A CA 1
ATOM 1143 C C . LEU A 1 139 ? 21.856 -2.785 -19.550 1.00 74.12 139 LEU A C 1
ATOM 1145 O O . LEU A 1 139 ? 22.187 -2.355 -18.447 1.00 74.12 139 LEU A O 1
ATOM 1149 N N . ASN A 1 140 ? 22.428 -2.328 -20.670 1.00 75.00 140 ASN A N 1
ATOM 1150 C CA . ASN A 1 140 ? 23.361 -1.189 -20.641 1.00 75.00 140 ASN A CA 1
ATOM 1151 C C . ASN A 1 140 ? 22.618 0.146 -20.421 1.00 75.00 140 ASN A C 1
ATOM 1153 O O . ASN A 1 140 ? 21.421 0.221 -20.662 1.00 75.00 140 ASN A O 1
ATOM 1157 N N . GLU A 1 141 ? 23.287 1.234 -20.016 1.00 68.56 141 GLU A N 1
ATOM 1158 C CA . GLU A 1 141 ? 22.618 2.511 -19.661 1.00 68.56 141 GLU A CA 1
ATOM 1159 C C . GLU A 1 141 ? 21.652 3.054 -20.735 1.00 68.56 141 GLU A C 1
ATOM 1161 O O . GLU A 1 141 ? 20.596 3.623 -20.431 1.00 68.56 141 GLU A O 1
ATOM 1166 N N . LYS A 1 142 ? 21.997 2.884 -22.016 1.00 70.00 142 LYS A N 1
ATOM 1167 C CA . LYS A 1 142 ? 21.183 3.372 -23.136 1.00 70.00 142 LYS A CA 1
ATOM 1168 C C . LYS A 1 142 ? 19.936 2.508 -23.338 1.00 70.00 142 LYS A C 1
ATOM 1170 O O . LYS A 1 142 ? 18.860 3.041 -23.622 1.00 70.00 142 LYS A O 1
ATOM 1175 N N . GLU A 1 143 ? 20.076 1.196 -23.183 1.00 68.00 143 GLU A N 1
ATOM 1176 C CA . GLU A 1 143 ? 18.983 0.223 -23.201 1.00 68.00 143 GLU A CA 1
ATOM 1177 C C . GLU A 1 143 ? 18.105 0.353 -21.962 1.00 68.00 143 GLU A C 1
ATOM 1179 O O . GLU A 1 143 ? 16.887 0.393 -22.102 1.00 68.00 143 GLU A O 1
ATOM 1184 N N . GLN A 1 144 ? 18.705 0.541 -20.785 1.00 64.19 144 GLN A N 1
ATOM 1185 C CA . GLN A 1 144 ? 18.022 0.828 -19.531 1.00 64.19 144 GLN A CA 1
ATOM 1186 C C . GLN A 1 144 ? 17.104 2.023 -19.694 1.00 64.19 144 GLN A C 1
ATOM 1188 O O . GLN A 1 144 ? 15.931 1.906 -19.402 1.00 64.19 144 GLN A O 1
ATOM 1193 N N . HIS A 1 145 ? 17.559 3.160 -20.224 1.00 63.94 145 HIS A N 1
ATOM 1194 C CA . HIS A 1 145 ? 16.682 4.331 -20.325 1.00 63.94 145 HIS A CA 1
ATOM 1195 C C . HIS A 1 145 ? 15.467 4.116 -21.251 1.00 63.94 145 HIS A C 1
ATOM 1197 O O . HIS A 1 145 ? 14.410 4.727 -21.055 1.00 63.94 145 HIS A O 1
ATOM 1203 N N . LYS A 1 146 ? 15.607 3.264 -22.273 1.00 65.38 146 LYS A N 1
ATOM 1204 C CA . LYS A 1 146 ? 14.531 2.936 -23.216 1.00 65.38 146 LYS A CA 1
ATOM 1205 C C . LYS A 1 146 ? 13.576 1.888 -22.636 1.00 65.38 146 LYS A C 1
ATOM 1207 O O . LYS A 1 146 ? 12.373 2.134 -22.591 1.00 65.38 146 LYS A O 1
ATOM 1212 N N . ALA A 1 147 ? 14.123 0.779 -22.150 1.00 62.09 147 ALA A N 1
ATOM 1213 C CA . ALA A 1 147 ? 13.392 -0.308 -21.518 1.00 62.09 147 ALA A CA 1
ATOM 1214 C C . ALA A 1 147 ? 12.742 0.143 -20.208 1.00 62.09 147 ALA A C 1
ATOM 1216 O O . ALA A 1 147 ? 11.616 -0.221 -19.937 1.00 62.09 147 ALA A O 1
ATOM 1217 N N . TYR A 1 148 ? 13.374 1.027 -19.441 1.00 62.88 148 TYR A N 1
ATOM 1218 C CA . TYR A 1 148 ? 12.779 1.641 -18.258 1.00 62.88 148 TYR A CA 1
ATOM 1219 C C . TYR A 1 148 ? 11.489 2.358 -18.606 1.00 62.88 148 TYR A C 1
ATOM 1221 O O . TYR A 1 148 ? 10.492 2.140 -17.943 1.00 62.88 148 TYR A O 1
ATOM 1229 N N . LYS A 1 149 ? 11.460 3.169 -19.669 1.00 61.28 149 LYS A N 1
ATOM 1230 C CA . LYS A 1 149 ? 10.196 3.763 -20.112 1.00 61.28 149 LYS A CA 1
ATOM 1231 C C . LYS A 1 149 ? 9.218 2.652 -20.491 1.00 61.28 149 LYS A C 1
ATOM 1233 O O . LYS A 1 149 ? 8.169 2.555 -19.880 1.00 61.28 149 LYS A O 1
ATOM 1238 N N . GLU A 1 150 ? 9.571 1.781 -21.429 1.00 60.41 150 GLU A N 1
ATOM 1239 C CA . GLU A 1 150 ? 8.653 0.762 -21.966 1.00 60.41 150 GLU A CA 1
ATOM 1240 C C . GLU A 1 150 ? 8.108 -0.220 -20.898 1.00 60.41 150 GLU A C 1
ATOM 1242 O O . GLU A 1 150 ? 6.902 -0.450 -20.858 1.00 60.41 150 GLU A O 1
ATOM 1247 N N . ILE A 1 151 ? 8.951 -0.716 -19.990 1.00 58.03 151 ILE A N 1
ATOM 1248 C CA . ILE A 1 151 ? 8.635 -1.724 -18.966 1.00 58.03 151 ILE A CA 1
ATOM 1249 C C . ILE A 1 151 ? 7.977 -1.079 -17.742 1.00 58.03 151 ILE A C 1
ATOM 1251 O O . ILE A 1 151 ? 6.937 -1.545 -17.285 1.00 58.03 151 ILE A O 1
ATOM 1255 N N . LEU A 1 152 ? 8.496 0.045 -17.237 1.00 58.53 152 LEU A N 1
ATOM 1256 C CA . LEU A 1 152 ? 7.842 0.758 -16.138 1.00 58.53 152 LEU A CA 1
ATOM 1257 C C . LEU A 1 152 ? 6.426 1.201 -16.558 1.00 58.53 152 LEU A C 1
ATOM 1259 O O . LEU A 1 152 ? 5.524 1.206 -15.733 1.00 58.53 152 LEU A O 1
ATOM 1263 N N . HIS A 1 153 ? 6.182 1.492 -17.843 1.00 57.25 153 HIS A N 1
ATOM 1264 C CA . HIS A 1 153 ? 4.835 1.748 -18.368 1.00 57.25 153 HIS A CA 1
ATOM 1265 C C . HIS A 1 153 ? 3.899 0.526 -18.326 1.00 57.25 153 HIS A C 1
ATOM 1267 O O . HIS A 1 153 ? 2.697 0.706 -18.121 1.00 57.25 153 HIS A O 1
ATOM 1273 N N . GLU A 1 154 ? 4.398 -0.696 -18.516 1.00 54.09 154 GLU A N 1
ATOM 1274 C CA . GLU A 1 154 ? 3.582 -1.918 -18.428 1.00 54.09 154 GLU A CA 1
ATOM 1275 C C . GLU A 1 154 ? 3.279 -2.308 -16.975 1.00 54.09 154 GLU A C 1
ATOM 1277 O O . GLU A 1 154 ? 2.141 -2.669 -16.679 1.00 54.09 154 GLU A O 1
ATOM 1282 N N . TYR A 1 155 ? 4.241 -2.138 -16.062 1.00 53.34 155 TYR A N 1
ATOM 1283 C CA . TYR A 1 155 ? 4.098 -2.535 -14.655 1.00 53.34 155 TYR A CA 1
ATOM 1284 C C . TYR A 1 155 ? 3.458 -1.447 -13.761 1.00 53.34 155 TYR A C 1
ATOM 1286 O O . TYR A 1 155 ? 2.629 -1.764 -12.917 1.00 53.34 155 TYR A O 1
ATOM 1294 N N . ILE A 1 156 ? 3.724 -0.147 -13.980 1.00 54.06 156 ILE A N 1
ATOM 1295 C CA . ILE A 1 156 ? 3.112 0.957 -13.191 1.00 54.06 156 ILE A CA 1
ATOM 1296 C C . ILE A 1 156 ? 1.688 1.305 -13.647 1.00 54.06 156 ILE A C 1
ATOM 1298 O O . ILE A 1 156 ? 0.936 1.975 -12.935 1.00 54.06 156 ILE A O 1
ATOM 1302 N N . GLY A 1 157 ? 1.287 0.850 -14.837 1.00 52.84 157 GLY A N 1
ATOM 1303 C CA . GLY A 1 157 ? -0.068 1.042 -15.356 1.00 52.84 157 GLY A CA 1
ATOM 1304 C C . GLY A 1 157 ? -1.155 0.343 -14.528 1.00 52.84 157 GLY A C 1
ATOM 1305 O O . GLY A 1 157 ? -2.328 0.707 -14.646 1.00 52.84 157 GLY A O 1
ATOM 1306 N N . LEU A 1 158 ? -0.775 -0.614 -13.677 1.00 48.84 158 LEU A N 1
ATOM 1307 C CA . LEU A 1 158 ? -1.668 -1.351 -12.792 1.00 48.84 158 LEU A CA 1
ATOM 1308 C C . LEU A 1 158 ? -1.823 -0.596 -11.459 1.00 48.84 158 LEU A C 1
ATOM 1310 O O . LEU A 1 158 ? -1.129 -0.813 -10.478 1.00 48.84 158 LEU A O 1
ATOM 1314 N N . ASP A 1 159 ? -2.761 0.348 -11.475 1.00 53.62 159 ASP A N 1
ATOM 1315 C CA . ASP A 1 159 ? -3.486 0.877 -10.310 1.00 53.62 159 ASP A CA 1
ATOM 1316 C C . ASP A 1 159 ? -2.730 1.719 -9.258 1.00 53.62 159 ASP A C 1
ATOM 1318 O O . ASP A 1 159 ? -3.346 2.201 -8.314 1.00 53.62 159 ASP A O 1
ATOM 1322 N N . LEU A 1 160 ? -1.446 2.049 -9.443 1.00 56.97 160 LEU A N 1
ATOM 1323 C CA . LEU A 1 160 ? -0.671 2.880 -8.490 1.00 56.97 160 LEU A CA 1
ATOM 1324 C C . LEU A 1 160 ? -1.237 4.294 -8.213 1.00 56.97 160 LEU A C 1
ATOM 1326 O O . LEU A 1 160 ? -0.762 4.997 -7.326 1.00 56.97 160 LEU A O 1
ATOM 1330 N N . LEU A 1 161 ? -2.241 4.748 -8.967 1.00 55.91 161 LEU A N 1
ATOM 1331 C CA . LEU A 1 161 ? -2.800 6.099 -8.835 1.00 55.91 161 LEU A CA 1
ATOM 1332 C C . LEU A 1 161 ? -3.802 6.266 -7.695 1.00 55.91 161 LEU A C 1
ATOM 1334 O O . LEU A 1 161 ? -4.061 7.404 -7.306 1.00 55.91 161 LEU A O 1
ATOM 1338 N N . ASN A 1 162 ? -4.331 5.160 -7.175 1.00 59.47 162 ASN A N 1
ATOM 1339 C CA . ASN A 1 162 ? -5.329 5.164 -6.108 1.00 59.47 162 ASN A CA 1
ATOM 1340 C C . ASN A 1 162 ? -4.769 4.703 -4.754 1.00 59.47 162 ASN A C 1
ATOM 1342 O O . ASN A 1 162 ? -5.493 4.716 -3.764 1.00 59.47 162 ASN A O 1
ATOM 1346 N N . TYR A 1 163 ? -3.484 4.344 -4.685 1.00 63.44 163 TYR A N 1
ATOM 1347 C CA . TYR A 1 163 ? -2.826 4.052 -3.415 1.00 63.44 163 TYR A CA 1
ATOM 1348 C C . TYR A 1 163 ? -2.577 5.366 -2.676 1.00 63.44 163 TYR A C 1
ATOM 1350 O O . TYR A 1 163 ? -2.287 6.380 -3.314 1.00 63.44 163 TYR A O 1
ATOM 1358 N N . GLY A 1 164 ? -2.719 5.373 -1.347 1.00 62.38 164 GLY A N 1
ATOM 1359 C CA . GLY A 1 164 ? -2.772 6.557 -0.474 1.00 62.38 164 GLY A CA 1
ATOM 1360 C C . GLY A 1 164 ? -1.519 7.446 -0.421 1.00 62.38 164 GLY A C 1
ATOM 1361 O O . GLY A 1 164 ? -1.290 8.114 0.586 1.00 62.38 164 GLY A O 1
ATOM 1362 N N . PHE A 1 165 ? -0.708 7.473 -1.481 1.00 70.31 165 PHE A N 1
ATOM 1363 C CA . PHE A 1 165 ? 0.533 8.221 -1.628 1.00 70.31 165 PHE A CA 1
ATOM 1364 C C . PHE A 1 165 ? 0.386 9.655 -1.131 1.00 70.31 165 PHE A C 1
ATOM 1366 O O . PHE A 1 165 ? -0.586 10.345 -1.442 1.00 70.31 165 PHE A O 1
ATOM 1373 N N . GLN A 1 166 ? 1.362 10.137 -0.380 1.00 68.56 166 GLN A N 1
ATOM 1374 C CA . GLN A 1 166 ? 1.396 11.506 0.122 1.00 68.56 166 GLN A CA 1
ATOM 1375 C C . GLN A 1 166 ? 2.353 12.379 -0.695 1.00 68.56 166 GLN A C 1
ATOM 1377 O O . GLN A 1 166 ? 2.134 13.586 -0.817 1.00 68.56 166 GLN A O 1
ATOM 1382 N N . ASN A 1 167 ? 3.344 11.779 -1.362 1.00 69.00 167 ASN A N 1
ATOM 1383 C CA . ASN A 1 167 ? 4.269 12.503 -2.227 1.00 69.00 167 ASN A CA 1
ATOM 1384 C C . ASN A 1 167 ? 3.585 13.040 -3.504 1.00 69.00 167 ASN A C 1
ATOM 1386 O O . ASN A 1 167 ? 3.327 12.325 -4.478 1.00 69.00 167 ASN A O 1
ATOM 1390 N N . SER A 1 168 ? 3.310 14.346 -3.520 1.00 69.06 168 SER A N 1
ATOM 1391 C CA . SER A 1 168 ? 2.648 15.041 -4.633 1.00 69.06 168 SER A CA 1
ATOM 1392 C C . SER A 1 168 ? 3.477 15.047 -5.923 1.00 69.06 168 SER A C 1
ATOM 1394 O O . SER A 1 168 ? 2.929 14.926 -7.020 1.00 69.06 168 SER A O 1
ATOM 1396 N N . SER A 1 169 ? 4.803 15.138 -5.806 1.00 68.88 169 SER A N 1
ATOM 1397 C CA . SER A 1 169 ? 5.732 15.131 -6.940 1.00 68.88 169 SER A CA 1
ATOM 1398 C C . SER A 1 169 ? 5.718 13.777 -7.651 1.00 68.88 169 SER A C 1
ATOM 1400 O O . SER A 1 169 ? 5.631 13.711 -8.882 1.00 68.88 169 SER A O 1
ATOM 1402 N N . LEU A 1 170 ? 5.703 12.699 -6.865 1.00 70.31 170 LEU A N 1
ATOM 1403 C CA . LEU A 1 170 ? 5.583 11.328 -7.341 1.00 70.31 170 LEU A CA 1
ATOM 1404 C C . LEU A 1 170 ? 4.247 11.106 -8.066 1.00 70.31 170 LEU A C 1
ATOM 1406 O O . LEU A 1 170 ? 4.244 10.657 -9.214 1.00 70.31 170 LEU A O 1
ATOM 1410 N N . LYS A 1 171 ? 3.123 11.543 -7.474 1.00 69.06 171 LYS A N 1
ATOM 1411 C CA . LYS A 1 171 ? 1.796 11.499 -8.123 1.00 69.06 171 LYS A CA 1
ATOM 1412 C C . LYS A 1 171 ? 1.783 12.187 -9.486 1.00 69.06 171 LYS A C 1
ATOM 1414 O O . LYS A 1 171 ? 1.284 11.625 -10.461 1.00 69.06 171 LYS A O 1
ATOM 1419 N N . ILE A 1 172 ? 2.353 13.391 -9.579 1.00 68.94 172 ILE A N 1
ATOM 1420 C CA . ILE A 1 172 ? 2.409 14.157 -10.833 1.00 68.94 172 ILE A CA 1
ATOM 1421 C C . ILE A 1 172 ? 3.242 13.421 -11.890 1.00 68.94 172 ILE A C 1
ATOM 1423 O O . ILE A 1 172 ? 2.852 13.390 -13.061 1.00 68.94 172 ILE A O 1
ATOM 1427 N N . ARG A 1 173 ? 4.380 12.824 -11.510 1.00 69.75 173 ARG A N 1
ATOM 1428 C CA . ARG A 1 173 ? 5.223 12.048 -12.435 1.00 69.75 173 ARG A CA 1
ATOM 1429 C C . ARG A 1 173 ? 4.506 10.799 -12.948 1.00 69.75 173 ARG A C 1
ATOM 1431 O O . ARG A 1 173 ? 4.495 10.585 -14.160 1.00 69.75 173 ARG A O 1
ATOM 1438 N N . ILE A 1 174 ? 3.841 10.045 -12.070 1.00 67.81 174 ILE A N 1
ATOM 1439 C CA . ILE A 1 174 ? 3.041 8.864 -12.442 1.00 67.81 174 ILE A CA 1
ATOM 1440 C C . ILE A 1 174 ? 1.900 9.259 -13.392 1.00 67.81 174 ILE A C 1
ATOM 1442 O O . ILE A 1 174 ? 1.731 8.651 -14.452 1.00 67.81 174 ILE A O 1
ATOM 1446 N N . ALA A 1 175 ? 1.153 10.321 -13.069 1.00 67.56 175 ALA A N 1
ATOM 1447 C CA . ALA A 1 175 ? 0.057 10.812 -13.907 1.00 67.56 175 ALA A CA 1
ATOM 1448 C C . ALA A 1 175 ? 0.538 11.233 -15.309 1.00 67.56 175 ALA A C 1
ATOM 1450 O O . ALA A 1 175 ? -0.067 10.862 -16.319 1.00 67.56 175 ALA A O 1
ATOM 1451 N N . LYS A 1 176 ? 1.668 11.949 -15.392 1.00 67.62 176 LYS A N 1
ATOM 1452 C CA . LYS A 1 176 ? 2.301 12.315 -16.672 1.00 67.62 176 LYS A CA 1
ATOM 1453 C C . LYS A 1 176 ? 2.766 11.088 -17.453 1.00 67.62 176 LYS A C 1
ATOM 1455 O O . LYS A 1 176 ? 2.564 11.032 -18.669 1.00 67.62 176 LYS A O 1
ATOM 1460 N N . GLY A 1 177 ? 3.337 10.095 -16.771 1.00 65.75 177 GLY A N 1
ATOM 1461 C CA . GLY A 1 177 ? 3.703 8.813 -17.370 1.00 65.75 177 GLY A CA 1
ATOM 1462 C C . GLY A 1 177 ? 2.519 8.120 -18.041 1.00 65.75 177 GLY A C 1
ATOM 1463 O O . GLY A 1 177 ? 2.617 7.752 -19.209 1.00 65.75 177 GLY A O 1
ATOM 1464 N N . ARG A 1 178 ? 1.368 8.040 -17.360 1.00 64.75 178 ARG A N 1
ATOM 1465 C CA . ARG A 1 178 ? 0.139 7.449 -17.920 1.00 64.75 178 ARG A CA 1
ATOM 1466 C C . ARG A 1 178 ? -0.429 8.218 -19.106 1.00 64.75 178 ARG A C 1
ATOM 1468 O O . ARG A 1 178 ? -0.845 7.598 -20.081 1.00 64.75 178 ARG A O 1
ATOM 1475 N N . SER A 1 179 ? -0.448 9.551 -19.053 1.00 63.03 179 SER A N 1
ATOM 1476 C CA . SER A 1 179 ? -0.892 10.361 -20.200 1.00 63.03 179 SER A CA 1
ATOM 1477 C C . SER A 1 179 ? -0.029 10.076 -21.431 1.00 63.03 179 SER A C 1
ATOM 1479 O O . SER A 1 179 ? -0.548 9.821 -22.517 1.00 63.03 179 SER A O 1
ATOM 1481 N N . THR A 1 180 ? 1.290 10.023 -21.231 1.00 62.78 180 THR A N 1
ATOM 1482 C CA . THR A 1 180 ? 2.260 9.719 -22.291 1.00 62.78 180 THR A CA 1
ATOM 1483 C C . THR A 1 180 ? 2.067 8.296 -22.832 1.00 62.78 180 THR A C 1
ATOM 1485 O O . THR A 1 180 ? 2.134 8.072 -24.039 1.00 62.78 180 THR A O 1
ATOM 1488 N N . GLN A 1 181 ? 1.749 7.331 -21.964 1.00 61.16 181 GLN A N 1
ATOM 1489 C CA . GLN A 1 181 ? 1.429 5.952 -22.346 1.00 61.16 181 GLN A CA 1
ATOM 1490 C C . GLN A 1 181 ? 0.137 5.852 -23.166 1.00 61.16 181 GLN A C 1
ATOM 1492 O O . GLN A 1 181 ? 0.106 5.151 -24.177 1.00 61.16 181 GLN A O 1
ATOM 1497 N N . GLY A 1 182 ? -0.925 6.559 -22.769 1.00 60.53 182 GLY A N 1
ATOM 1498 C CA . GLY A 1 182 ? -2.181 6.592 -23.519 1.00 60.53 182 GLY A CA 1
ATOM 1499 C C . GLY A 1 182 ? -1.987 7.134 -24.937 1.00 60.53 182 GLY A C 1
ATOM 1500 O O . GLY A 1 182 ? -2.573 6.620 -25.891 1.00 60.53 182 GLY A O 1
ATOM 1501 N N . GLU A 1 183 ? -1.119 8.131 -25.098 1.00 60.28 183 GLU A N 1
ATOM 1502 C CA . GLU A 1 183 ? -0.721 8.648 -26.408 1.00 60.28 183 GLU A CA 1
ATOM 1503 C C . GLU A 1 183 ? 0.154 7.656 -27.187 1.00 60.28 183 GLU A C 1
ATOM 1505 O O . GLU A 1 183 ? -0.125 7.383 -28.357 1.00 60.28 183 GLU A O 1
ATOM 1510 N N . TYR A 1 184 ? 1.150 7.037 -26.547 1.00 56.28 184 TYR A N 1
ATOM 1511 C CA . TYR A 1 184 ? 2.002 6.022 -27.175 1.00 56.28 184 TYR A CA 1
ATOM 1512 C C . TYR A 1 184 ? 1.195 4.819 -27.686 1.00 56.28 184 TYR A C 1
ATOM 1514 O O . TYR A 1 184 ? 1.343 4.411 -28.840 1.00 56.28 184 TYR A O 1
ATOM 1522 N N . GLN A 1 185 ? 0.271 4.287 -26.882 1.00 62.03 185 GLN A N 1
ATOM 1523 C CA . GLN A 1 185 ? -0.595 3.176 -27.283 1.00 62.03 185 GLN A CA 1
ATOM 1524 C C . GLN A 1 185 ? -1.500 3.544 -28.466 1.00 62.03 185 GLN A C 1
ATOM 1526 O O . GLN A 1 185 ? -1.718 2.709 -29.348 1.00 62.03 185 GLN A O 1
ATOM 1531 N N . LYS A 1 186 ? -1.995 4.789 -28.537 1.00 66.19 186 LYS A N 1
ATOM 1532 C CA . LYS A 1 186 ? -2.740 5.285 -29.709 1.00 66.19 186 LYS A CA 1
ATOM 1533 C C . LYS A 1 186 ? -1.863 5.288 -30.964 1.00 66.19 186 LYS A C 1
ATOM 1535 O O . LYS A 1 186 ? -2.305 4.797 -32.001 1.00 66.19 186 LYS A O 1
ATOM 1540 N N . ILE A 1 187 ? -0.619 5.764 -30.866 1.00 57.38 187 ILE A N 1
ATOM 1541 C CA . ILE A 1 187 ? 0.342 5.794 -31.983 1.00 57.38 187 ILE A CA 1
ATOM 1542 C C . ILE A 1 187 ? 0.691 4.373 -32.455 1.00 57.38 187 ILE A C 1
ATOM 1544 O O . ILE A 1 187 ? 0.682 4.101 -33.656 1.00 57.38 187 ILE A O 1
ATOM 1548 N N . VAL A 1 188 ? 0.958 3.443 -31.534 1.00 57.34 188 VAL A N 1
ATOM 1549 C CA . VAL A 1 188 ? 1.273 2.042 -31.868 1.00 57.34 188 VAL A CA 1
ATOM 1550 C C . VAL A 1 188 ? 0.076 1.332 -32.504 1.00 57.34 188 VAL A C 1
ATOM 1552 O O . VAL A 1 188 ? 0.240 0.643 -33.513 1.00 57.34 188 VAL A O 1
ATOM 1555 N N . ARG A 1 189 ? -1.142 1.529 -31.976 1.00 61.94 189 ARG A N 1
ATOM 1556 C CA . ARG A 1 189 ? -2.374 0.988 -32.578 1.00 61.94 189 ARG A CA 1
ATOM 1557 C C . ARG A 1 189 ? -2.611 1.547 -33.978 1.00 61.94 189 ARG A C 1
ATOM 1559 O O . ARG A 1 189 ? -2.949 0.777 -34.872 1.00 61.94 189 ARG A O 1
ATOM 1566 N N . ALA A 1 190 ? -2.392 2.846 -34.184 1.00 58.78 190 ALA A N 1
ATOM 1567 C CA . ALA A 1 190 ? -2.479 3.455 -35.506 1.00 58.78 190 ALA A CA 1
ATOM 1568 C C . ALA A 1 190 ? -1.478 2.806 -36.476 1.00 58.78 190 ALA A C 1
ATOM 1570 O O . ALA A 1 190 ? -1.882 2.341 -37.537 1.00 58.78 190 ALA A O 1
ATOM 1571 N N . LYS A 1 191 ? -0.204 2.659 -36.084 1.00 57.38 191 LYS A N 1
ATOM 1572 C CA . LYS A 1 191 ? 0.826 2.003 -36.911 1.00 57.38 191 LYS A CA 1
ATOM 1573 C C . LYS A 1 191 ? 0.506 0.544 -37.254 1.00 57.38 191 LYS A C 1
ATOM 1575 O O . LYS A 1 191 ? 0.666 0.162 -38.408 1.00 57.38 191 LYS A O 1
ATOM 1580 N N . ARG A 1 192 ? 0.015 -0.258 -36.300 1.00 55.69 192 ARG A N 1
ATOM 1581 C CA . ARG A 1 192 ? -0.425 -1.643 -36.575 1.00 55.69 192 ARG A CA 1
ATOM 1582 C C . ARG A 1 192 ? -1.598 -1.691 -37.550 1.00 55.69 192 ARG A C 1
ATOM 1584 O O . ARG A 1 192 ? -1.642 -2.568 -38.400 1.00 55.69 192 ARG A O 1
ATOM 1591 N N . LYS A 1 193 ? -2.528 -0.737 -37.459 1.00 49.75 193 LYS A N 1
ATOM 1592 C CA . LYS A 1 193 ? -3.657 -0.639 -38.390 1.00 49.75 193 LYS A CA 1
ATOM 1593 C C . LYS A 1 193 ? -3.187 -0.348 -39.820 1.00 49.75 193 LYS A C 1
ATOM 1595 O O . LYS A 1 193 ? -3.739 -0.918 -40.747 1.00 49.75 193 LYS A O 1
ATOM 1600 N N . TYR A 1 194 ? -2.143 0.466 -39.993 1.00 45.75 194 TYR A N 1
ATOM 1601 C CA . TYR A 1 194 ? -1.537 0.710 -41.307 1.00 45.75 194 TYR A CA 1
ATOM 1602 C C . TYR A 1 194 ? -0.748 -0.490 -41.852 1.00 45.75 194 TYR A C 1
ATOM 1604 O O . TYR A 1 194 ? -0.775 -0.709 -43.055 1.00 45.75 194 TYR A O 1
ATOM 1612 N N . SER A 1 195 ? -0.095 -1.302 -41.009 1.00 40.22 195 SER A N 1
ATOM 1613 C CA . SER A 1 195 ? 0.639 -2.491 -41.486 1.00 40.22 195 SER A CA 1
ATOM 1614 C C . SER A 1 195 ? -0.247 -3.706 -41.793 1.00 40.22 195 SER A C 1
ATOM 1616 O O . SER A 1 195 ? 0.263 -4.698 -42.292 1.00 40.22 195 SER A O 1
ATOM 1618 N N . LEU A 1 196 ? -1.535 -3.660 -41.444 1.00 45.25 196 LEU A N 1
ATOM 1619 C CA . LEU A 1 196 ? -2.539 -4.691 -41.747 1.00 45.25 196 LEU A CA 1
ATOM 1620 C C . LEU A 1 196 ? -3.371 -4.360 -43.000 1.00 45.25 196 LEU A C 1
ATOM 1622 O O . LEU A 1 196 ? -4.232 -5.145 -43.382 1.00 45.25 196 LEU A O 1
ATOM 1626 N N . ILE A 1 197 ? -3.156 -3.181 -43.594 1.00 46.62 197 ILE A N 1
ATOM 1627 C CA . ILE A 1 197 ? -3.873 -2.679 -44.780 1.00 46.62 197 ILE A CA 1
ATOM 1628 C C . ILE A 1 197 ? -2.961 -2.679 -46.032 1.00 46.62 197 ILE A C 1
ATOM 1630 O O . ILE A 1 197 ? -3.434 -2.396 -47.130 1.00 46.62 197 ILE A O 1
ATOM 1634 N N . CYS A 1 198 ? -1.685 -3.050 -45.886 1.00 40.72 198 CYS A N 1
ATOM 1635 C CA . CYS A 1 198 ? -0.764 -3.343 -46.991 1.00 40.72 198 CYS A CA 1
ATOM 1636 C C . CYS A 1 198 ? -0.563 -4.854 -47.113 1.00 40.72 198 CYS A C 1
ATOM 1638 O O . CYS A 1 198 ? -0.375 -5.315 -48.258 1.00 40.72 198 CYS A O 1
#

pLDDT: mean 71.46, std 12.94, range [37.25, 94.25]